Protein AF-A0A2N2N4Q3-F1 (afdb_monomer_lite)

Radius of gyration: 30.81 Å; chains: 1; bounding box: 92×50×110 Å

Foldseek 3Di:
DDDDDDDDDDDDDDDDDDDDDDDDDDDDPPPPPPVPPPPPVPPALLQPPPDDDPLQQLQQPQDPDLCLLQDQDQDQQLLLVCQVLVLFQQVVDVVRQADPVSGGDPSSSVRCRVLLSCQLSLLSVLLNVLCVVQVQRSSLLSLQLCVQPSNQQAADPVAFGASNGAGLLLLLLLVQQFVPLVVVQPDPVCVPCQSVDSVSSVVSRVLRRQQDSPDSSSGPSVCSNVNSNSVSSSLSSLLSLLQVLLCVLQVDGVVFAEHSSQSSLLSQLCSQLNSVQSNQLSNVLCVVVVGHDYNVSSLVPRDDDSSVVSNVRSCSSSPNPDPPPPDD

pLDDT: mean 89.05, std 19.57, range [33.03, 98.88]

Sequence (328 aa):
MKRVQRSSFIFIGVFIASVLLILAVGSSPLFNSKTAVVNAESISSCLNRINIPDTEMHWIYVPEKASELHTEENYFFLAGKLITEKIVDASTCPSDGLALNGYANACGMAVAKETVIYLQNALDEAILSAWKNTGVPPVLLKQMIRTESQFWPSTYQETHYGYGHITNIGMRNALEWNSRLAAEVCPATLGTYCASSVTEANKILDTLVITCPDCQYGVAVDQINRVVDIQSEVVLGYCYQTAQLIFNATGWKSGNVVDYPTIWKLTLLNYNAGPTCVFNAVRDAFAATLGPIKWSDIAYVVGGDQCLRGLTYANQITHKYFDFPPTN

Structure (mmCIF, N/CA/C/O backbone):
data_AF-A0A2N2N4Q3-F1
#
_entry.id   AF-A0A2N2N4Q3-F1
#
loop_
_atom_site.group_PDB
_atom_site.id
_atom_site.type_symbol
_atom_site.label_atom_id
_atom_site.label_alt_id
_atom_site.label_comp_id
_atom_site.label_asym_id
_atom_site.label_entity_id
_atom_site.label_seq_id
_atom_site.pdbx_PDB_ins_code
_atom_site.Cartn_x
_atom_site.Cartn_y
_atom_site.Cartn_z
_atom_site.occupancy
_atom_site.B_iso_or_equiv
_atom_site.auth_seq_id
_atom_site.auth_comp_id
_atom_site.auth_asym_id
_atom_site.auth_atom_id
_atom_site.pdbx_PDB_model_num
ATOM 1 N N . MET A 1 1 ? 71.615 23.188 -48.230 1.00 35.25 1 MET A N 1
ATOM 2 C CA . MET A 1 1 ? 71.392 24.051 -49.414 1.00 35.25 1 MET A CA 1
ATOM 3 C C . MET A 1 1 ? 71.710 23.264 -50.683 1.00 35.25 1 MET A C 1
ATOM 5 O O . MET A 1 1 ? 72.808 22.745 -50.758 1.00 35.25 1 MET A O 1
ATOM 9 N N . LYS A 1 2 ? 70.744 23.219 -51.622 1.00 35.06 2 LYS A N 1
ATOM 10 C CA . LYS A 1 2 ? 70.813 22.892 -53.075 1.00 35.06 2 LYS A CA 1
ATOM 11 C C . LYS A 1 2 ? 71.447 21.535 -53.472 1.00 35.06 2 LYS A C 1
ATOM 13 O O . LYS A 1 2 ? 72.647 21.368 -53.366 1.00 35.06 2 LYS A O 1
ATOM 18 N N . ARG A 1 3 ? 70.671 20.491 -53.812 1.00 39.03 3 ARG A N 1
ATOM 19 C CA . ARG A 1 3 ? 69.824 20.229 -55.014 1.00 39.03 3 ARG A CA 1
ATOM 20 C C . ARG A 1 3 ? 70.654 19.886 -56.261 1.00 39.03 3 ARG A C 1
ATOM 22 O O . ARG A 1 3 ? 71.145 20.809 -56.891 1.00 39.03 3 ARG A O 1
ATOM 29 N N . VAL A 1 4 ? 70.656 18.612 -56.673 1.00 38.69 4 VAL A N 1
ATOM 30 C CA . VAL A 1 4 ? 70.669 18.183 -58.087 1.00 38.69 4 VAL A CA 1
ATOM 31 C C . VAL A 1 4 ? 69.866 16.882 -58.219 1.00 38.69 4 VAL A C 1
ATOM 33 O O . VAL A 1 4 ? 69.972 15.977 -57.401 1.00 38.69 4 VAL A O 1
ATOM 36 N N . GLN A 1 5 ? 69.037 16.858 -59.256 1.00 44.78 5 GLN A N 1
ATOM 37 C CA . GLN A 1 5 ? 68.082 15.845 -59.691 1.00 44.78 5 GLN A CA 1
ATOM 38 C C . GLN A 1 5 ? 68.542 15.318 -61.058 1.00 44.78 5 GLN A C 1
ATOM 40 O O . GLN A 1 5 ? 69.023 16.124 -61.855 1.00 44.78 5 GLN A O 1
ATOM 45 N N . ARG A 1 6 ? 68.342 14.022 -61.342 1.00 40.59 6 ARG A N 1
ATOM 46 C CA . ARG A 1 6 ? 68.048 13.412 -62.667 1.00 40.59 6 ARG A CA 1
ATOM 47 C C . ARG A 1 6 ? 67.991 11.888 -62.509 1.00 40.59 6 ARG A C 1
ATOM 49 O O . ARG A 1 6 ? 68.818 11.325 -61.803 1.00 40.59 6 ARG A O 1
ATOM 56 N N . SER A 1 7 ? 66.939 11.228 -62.989 1.00 36.31 7 SER A N 1
ATOM 57 C CA . SER A 1 7 ? 66.860 10.468 -64.263 1.00 36.31 7 SER A CA 1
ATOM 58 C C . SER A 1 7 ? 65.533 9.672 -64.200 1.00 36.31 7 SER A C 1
ATOM 60 O O . SER A 1 7 ? 65.087 9.411 -63.089 1.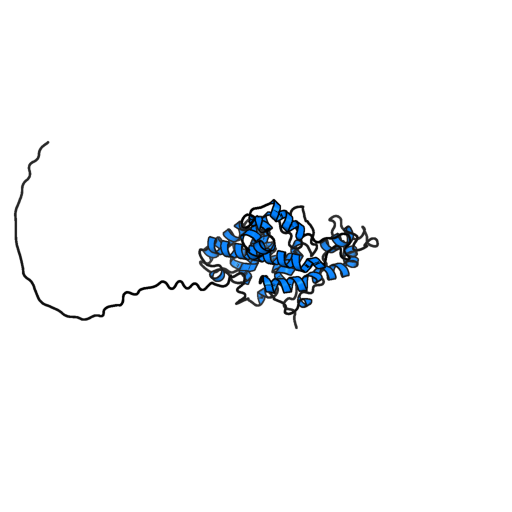00 36.31 7 SER A O 1
ATOM 62 N N . SER A 1 8 ? 64.827 9.177 -65.218 1.00 36.66 8 SER A N 1
ATOM 63 C CA . SER A 1 8 ? 64.798 9.249 -66.685 1.00 36.66 8 SER A CA 1
ATOM 64 C C . SER A 1 8 ? 63.559 8.426 -67.134 1.00 36.66 8 SER A C 1
ATOM 66 O O . SER A 1 8 ? 63.235 7.462 -66.454 1.00 36.66 8 SER A O 1
ATOM 68 N N . PHE A 1 9 ? 62.890 8.839 -68.227 1.00 36.66 9 PHE A N 1
ATOM 69 C CA . PHE A 1 9 ? 62.364 8.060 -69.386 1.00 36.66 9 PHE A CA 1
ATOM 70 C C . PHE A 1 9 ? 61.773 6.623 -69.215 1.00 36.66 9 PHE A C 1
ATOM 72 O O . PHE A 1 9 ? 62.346 5.827 -68.494 1.00 36.66 9 PHE A O 1
ATOM 79 N N . ILE A 1 10 ? 60.787 6.087 -69.967 1.00 39.78 10 ILE A N 1
ATOM 80 C CA . ILE A 1 10 ? 59.729 6.519 -70.918 1.00 39.78 10 ILE A CA 1
ATOM 81 C C . ILE A 1 10 ? 59.029 5.222 -71.467 1.00 39.78 10 ILE A C 1
ATOM 83 O O . ILE A 1 10 ? 59.733 4.239 -71.673 1.00 39.78 10 ILE A O 1
ATOM 87 N N . PHE A 1 11 ? 57.711 5.273 -71.776 1.00 36.69 11 PHE A N 1
ATOM 88 C CA . PHE A 1 11 ? 56.876 4.414 -72.687 1.00 36.69 11 PHE A CA 1
ATOM 89 C C . PHE A 1 11 ? 56.683 2.895 -72.355 1.00 36.69 11 PHE A C 1
ATOM 91 O O . PHE A 1 11 ? 57.494 2.326 -71.648 1.00 36.69 11 PHE A O 1
ATOM 98 N N . ILE A 1 12 ? 55.647 2.117 -72.746 1.00 34.47 12 ILE A N 1
ATOM 99 C CA . ILE A 1 12 ? 54.757 1.951 -73.934 1.00 34.47 12 ILE A CA 1
ATOM 100 C C . ILE A 1 12 ? 53.448 1.250 -73.430 1.00 34.47 12 ILE A C 1
ATOM 102 O O . ILE A 1 12 ? 53.544 0.384 -72.571 1.00 34.47 12 ILE A O 1
ATOM 106 N N . GLY A 1 13 ? 52.216 1.583 -73.851 1.00 33.03 13 GLY A N 1
ATOM 107 C CA . GLY A 1 13 ? 51.525 0.867 -74.942 1.00 33.03 13 GLY A CA 1
ATOM 108 C C . GLY A 1 13 ? 49.999 0.734 -74.752 1.00 33.03 13 GLY A C 1
ATOM 109 O O . GLY A 1 13 ? 49.519 0.494 -73.651 1.00 33.03 13 GLY A O 1
ATOM 110 N N . VAL A 1 14 ? 49.264 0.905 -75.852 1.00 41.25 14 VAL A N 1
ATOM 111 C CA . VAL A 1 14 ? 47.796 0.913 -76.043 1.00 41.25 14 VAL A CA 1
ATOM 112 C C . VAL A 1 14 ? 47.288 -0.489 -76.414 1.00 41.25 14 VAL A C 1
ATOM 114 O O . VAL A 1 14 ? 47.996 -1.139 -77.169 1.00 41.25 14 VAL A O 1
ATOM 117 N N . PHE A 1 15 ? 46.064 -0.910 -76.033 1.00 35.81 15 PHE A N 1
ATOM 118 C CA . PHE A 1 15 ? 45.239 -1.831 -76.855 1.00 35.81 15 PHE A CA 1
ATOM 119 C C . PHE A 1 15 ? 43.722 -1.808 -76.518 1.00 35.81 15 PHE A C 1
ATOM 121 O O . PHE A 1 15 ? 43.292 -2.200 -75.442 1.00 35.81 15 PHE A O 1
ATOM 128 N N . ILE A 1 16 ? 42.969 -1.245 -77.471 1.00 38.12 16 ILE A N 1
ATOM 129 C CA . ILE A 1 16 ? 41.690 -1.602 -78.137 1.00 38.12 16 ILE A CA 1
ATOM 130 C C . ILE A 1 16 ? 40.647 -2.531 -77.458 1.00 38.12 16 ILE A C 1
ATOM 132 O O . ILE A 1 16 ? 40.945 -3.530 -76.817 1.00 38.12 16 ILE A O 1
ATOM 136 N N . ALA A 1 17 ? 39.388 -2.163 -77.727 1.00 35.75 17 ALA A N 1
ATOM 137 C CA . ALA A 1 17 ? 38.090 -2.623 -77.243 1.00 35.75 17 ALA A CA 1
ATOM 138 C C . ALA A 1 17 ? 37.537 -3.983 -77.750 1.00 35.75 17 ALA A C 1
ATOM 140 O O . ALA A 1 17 ? 37.921 -4.478 -78.808 1.00 35.75 17 ALA A O 1
ATOM 141 N N . SER A 1 18 ? 36.478 -4.410 -77.033 1.00 37.69 18 SER A N 1
ATOM 142 C CA . SER A 1 18 ? 35.268 -5.153 -77.467 1.00 37.69 18 SER A CA 1
ATOM 143 C C . SER A 1 18 ? 35.271 -6.688 -77.392 1.00 37.69 18 SER A C 1
ATOM 145 O O . SER A 1 18 ? 35.995 -7.319 -78.144 1.00 37.69 18 SER A O 1
ATOM 147 N N . VAL A 1 19 ? 34.358 -7.272 -76.591 1.00 38.34 19 VAL A N 1
ATOM 148 C CA . VAL A 1 19 ? 33.308 -8.251 -76.995 1.00 38.34 19 VAL A CA 1
ATOM 149 C C . VAL A 1 19 ? 32.329 -8.479 -75.821 1.00 38.34 19 VAL A C 1
ATOM 151 O O . VAL A 1 19 ? 32.733 -8.618 -74.670 1.00 38.34 19 VAL A O 1
ATOM 154 N N . LEU A 1 20 ? 31.031 -8.483 -76.147 1.00 35.06 20 LEU A N 1
ATOM 155 C CA . LEU A 1 20 ? 29.872 -8.723 -75.281 1.00 35.06 20 LEU A CA 1
ATOM 156 C C . LEU A 1 20 ? 29.860 -10.116 -74.624 1.00 35.06 20 LEU A C 1
ATOM 158 O O . LEU A 1 20 ? 30.051 -11.118 -75.308 1.00 35.06 20 LEU A O 1
ATOM 162 N N . LEU A 1 21 ? 29.424 -10.179 -73.360 1.00 36.91 21 LEU A N 1
ATOM 163 C CA . LEU A 1 21 ? 28.739 -11.351 -72.809 1.00 36.91 21 LEU A CA 1
ATOM 164 C C . LEU A 1 21 ? 27.474 -10.906 -72.060 1.00 36.91 21 LEU A C 1
ATOM 166 O O . LEU A 1 21 ? 27.539 -10.172 -71.076 1.00 36.91 21 LEU A O 1
ATOM 170 N N . ILE A 1 22 ? 26.322 -11.346 -72.561 1.00 40.34 22 ILE A N 1
ATOM 171 C CA . ILE A 1 22 ? 25.013 -11.219 -71.920 1.00 40.34 22 ILE A CA 1
ATOM 172 C C . ILE A 1 22 ? 24.875 -12.389 -70.945 1.00 40.34 22 ILE A C 1
ATOM 174 O O . ILE A 1 22 ? 24.843 -13.539 -71.375 1.00 40.34 22 ILE A O 1
ATOM 178 N N . LEU A 1 23 ? 24.737 -12.098 -69.652 1.00 36.78 23 LEU A N 1
ATOM 179 C CA . LEU A 1 23 ? 24.124 -13.009 -68.688 1.00 36.78 23 LEU A CA 1
ATOM 180 C C . LEU A 1 23 ? 23.111 -12.218 -67.864 1.00 36.78 23 LEU A C 1
ATOM 182 O O . LEU A 1 23 ? 23.450 -11.292 -67.131 1.00 36.78 23 LEU A O 1
ATOM 186 N N . ALA A 1 24 ? 21.847 -12.575 -68.054 1.00 42.53 24 ALA A N 1
ATOM 187 C CA . ALA A 1 24 ? 20.717 -12.073 -67.301 1.00 42.53 24 ALA A CA 1
ATOM 188 C C . ALA A 1 24 ? 20.785 -12.575 -65.855 1.00 42.53 24 ALA A C 1
ATOM 190 O O . ALA A 1 24 ? 20.813 -13.783 -65.634 1.00 42.53 24 ALA A O 1
ATOM 191 N N . VAL A 1 25 ? 20.732 -11.666 -64.880 1.00 39.94 25 VAL A N 1
ATOM 192 C CA . VAL A 1 25 ? 20.245 -11.970 -63.528 1.00 39.94 25 VAL 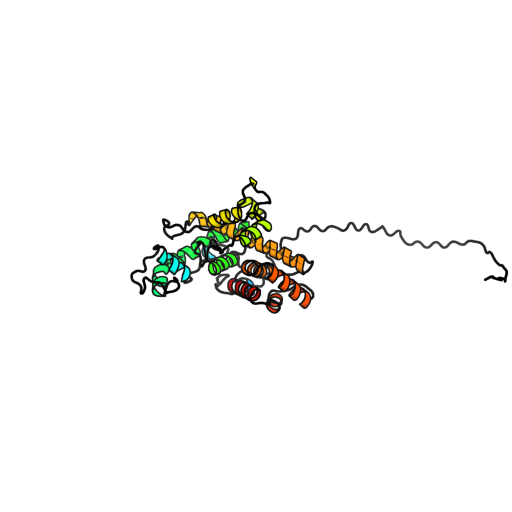A CA 1
ATOM 193 C C . VAL A 1 25 ? 19.426 -10.775 -63.050 1.00 39.94 25 VAL A C 1
ATOM 195 O O . VAL A 1 25 ? 19.794 -9.624 -63.272 1.00 39.94 25 VAL A O 1
ATOM 198 N N . GLY A 1 26 ? 18.263 -11.093 -62.490 1.00 37.31 26 GLY A N 1
ATOM 199 C CA . GLY A 1 26 ? 17.134 -10.207 -62.265 1.00 37.31 26 GLY A CA 1
ATOM 200 C C . GLY A 1 26 ? 17.441 -8.909 -61.528 1.00 37.31 26 GLY A C 1
ATOM 201 O O . GLY A 1 26 ? 18.246 -8.840 -60.604 1.00 37.31 26 GLY A O 1
ATOM 202 N N . SER A 1 27 ? 16.687 -7.891 -61.921 1.00 38.47 27 SER A N 1
ATOM 203 C CA . SER A 1 27 ? 16.375 -6.723 -61.115 1.00 38.47 27 SER A CA 1
ATOM 204 C C . SER A 1 27 ? 15.811 -7.163 -59.762 1.00 38.47 27 SER A C 1
ATOM 206 O O . SER A 1 27 ? 14.624 -7.478 -59.650 1.00 38.47 27 SER A O 1
ATOM 208 N N . SER A 1 28 ? 16.651 -7.193 -58.732 1.00 41.44 28 SER A N 1
ATOM 209 C CA . SER A 1 28 ? 16.175 -7.228 -57.354 1.00 41.44 28 SER A CA 1
ATOM 210 C C . SER A 1 28 ? 15.378 -5.945 -57.114 1.00 41.44 28 SER A C 1
ATOM 212 O O . SER A 1 28 ? 15.922 -4.857 -57.333 1.00 41.44 28 SER A O 1
ATOM 214 N N . PRO A 1 29 ? 14.107 -6.013 -56.684 1.00 40.75 29 PRO A N 1
ATOM 215 C CA . PRO A 1 29 ? 13.446 -4.818 -56.205 1.00 40.75 29 PRO A CA 1
ATOM 216 C C . PRO A 1 29 ? 14.255 -4.320 -55.008 1.00 40.75 29 PRO A C 1
ATOM 218 O O . PRO A 1 29 ? 14.634 -5.100 -54.132 1.00 40.75 29 PRO A O 1
ATOM 221 N N . LEU A 1 30 ? 14.543 -3.019 -54.993 1.00 34.03 30 LEU A N 1
ATOM 222 C CA . LEU A 1 30 ? 14.930 -2.314 -53.780 1.00 34.03 30 LEU A CA 1
ATOM 223 C C . LEU A 1 30 ? 13.926 -2.731 -52.705 1.00 34.03 30 LEU A C 1
ATOM 225 O O . LEU A 1 30 ? 12.750 -2.372 -52.787 1.00 34.03 30 LEU A O 1
ATOM 229 N N . PHE A 1 31 ? 14.377 -3.535 -51.740 1.00 34.59 31 PHE A N 1
ATOM 230 C CA . PHE A 1 31 ? 13.631 -3.789 -50.522 1.00 34.59 31 PHE A CA 1
ATOM 231 C C . PHE A 1 31 ? 13.503 -2.443 -49.827 1.00 34.59 31 PHE A C 1
ATOM 233 O O . PHE A 1 31 ? 14.362 -2.010 -49.062 1.00 34.59 31 PHE A O 1
ATOM 240 N N . ASN A 1 32 ? 12.415 -1.756 -50.147 1.00 41.38 32 ASN A N 1
ATOM 241 C CA . ASN A 1 32 ? 11.870 -0.696 -49.343 1.00 41.38 32 ASN A CA 1
ATOM 242 C C . ASN A 1 32 ? 11.368 -1.384 -48.073 1.00 41.38 32 ASN A C 1
ATOM 244 O O . ASN A 1 32 ? 10.177 -1.657 -47.929 1.00 41.38 32 ASN A O 1
ATOM 248 N N . SER A 1 33 ? 12.295 -1.728 -47.175 1.00 41.12 33 SER A N 1
ATOM 249 C CA . SER A 1 33 ? 11.968 -1.924 -45.773 1.00 41.12 33 SER A CA 1
ATOM 250 C C . SER A 1 33 ? 11.504 -0.565 -45.278 1.00 41.12 33 SER A C 1
ATOM 252 O O . SER A 1 33 ? 12.238 0.177 -44.634 1.00 41.12 33 SER A O 1
ATOM 254 N N . LYS A 1 34 ? 10.238 -0.247 -45.571 1.00 38.12 34 LYS A N 1
ATOM 255 C CA . LYS A 1 34 ? 9.410 0.393 -44.570 1.00 38.12 34 LYS A CA 1
ATOM 256 C C . LYS A 1 34 ? 9.593 -0.500 -43.359 1.00 38.12 34 LYS A C 1
ATOM 258 O O . LYS A 1 34 ? 9.070 -1.611 -43.330 1.00 38.12 34 LYS A O 1
ATOM 263 N N . THR A 1 35 ? 10.429 -0.061 -42.426 1.00 37.03 35 THR A N 1
ATOM 264 C CA . THR A 1 35 ? 10.335 -0.496 -41.048 1.00 37.03 35 THR A CA 1
ATOM 265 C C . THR A 1 35 ? 8.857 -0.396 -40.735 1.00 37.03 35 THR A C 1
ATOM 267 O O . THR A 1 35 ? 8.295 0.696 -40.646 1.00 37.03 35 THR A O 1
ATOM 270 N N . ALA A 1 36 ? 8.187 -1.546 -40.713 1.00 38.53 36 ALA A N 1
ATOM 271 C CA . ALA A 1 36 ? 6.897 -1.628 -40.091 1.00 38.53 36 ALA A CA 1
ATOM 272 C C . ALA A 1 36 ? 7.200 -1.201 -38.663 1.00 38.53 36 ALA A C 1
ATOM 274 O O . ALA A 1 36 ? 7.818 -1.941 -37.898 1.00 38.53 36 ALA A O 1
ATOM 275 N N . VAL A 1 37 ? 6.866 0.045 -38.339 1.00 41.97 37 VAL A N 1
ATOM 276 C CA . VAL A 1 37 ? 6.642 0.427 -36.962 1.00 41.97 37 VAL A CA 1
ATOM 277 C C . VAL A 1 37 ? 5.471 -0.456 -36.575 1.00 41.97 37 VAL A C 1
ATOM 279 O O . VAL A 1 37 ? 4.314 -0.125 -36.823 1.00 41.97 37 VAL A O 1
ATOM 282 N N . VAL A 1 38 ? 5.781 -1.653 -36.080 1.00 37.97 38 VAL A N 1
ATOM 283 C CA . VAL A 1 38 ? 4.823 -2.473 -35.365 1.00 37.97 38 VAL A CA 1
ATOM 284 C C . VAL A 1 38 ? 4.613 -1.709 -34.072 1.00 37.97 38 VAL A C 1
ATOM 286 O O . VAL A 1 38 ? 5.213 -1.985 -33.038 1.00 37.97 38 VAL A O 1
ATOM 289 N N . ASN A 1 39 ? 3.775 -0.681 -34.168 1.00 46.44 39 ASN A N 1
ATOM 290 C CA . ASN A 1 39 ? 3.100 -0.062 -33.051 1.00 46.44 39 ASN A CA 1
ATOM 291 C C . ASN A 1 39 ? 2.034 -1.070 -32.600 1.00 46.44 39 ASN A C 1
ATOM 293 O O . ASN A 1 39 ? 0.837 -0.820 -32.657 1.00 46.44 39 ASN A O 1
ATOM 297 N N . ALA A 1 40 ? 2.473 -2.271 -32.214 1.00 45.97 40 ALA A N 1
ATOM 298 C CA . ALA A 1 40 ? 1.720 -3.019 -31.240 1.00 45.97 40 ALA A CA 1
ATOM 299 C C . ALA A 1 40 ? 1.893 -2.186 -29.977 1.00 45.97 40 ALA A C 1
ATOM 301 O O . ALA A 1 40 ? 2.961 -2.187 -29.355 1.00 45.97 40 ALA A O 1
ATOM 302 N N . GLU A 1 41 ? 0.885 -1.370 -29.694 1.00 46.06 41 GLU A N 1
ATOM 303 C CA . GLU A 1 41 ? 0.684 -0.777 -28.388 1.00 46.06 41 GLU A CA 1
ATOM 304 C C . GLU A 1 41 ? 0.629 -1.961 -27.419 1.00 46.06 41 GLU A C 1
ATOM 306 O O . GLU A 1 41 ? -0.371 -2.659 -27.278 1.00 46.06 41 GLU A O 1
ATOM 311 N N . SER A 1 42 ? 1.802 -2.335 -26.910 1.00 67.06 42 SER A N 1
ATOM 312 C CA . SER A 1 42 ? 1.959 -3.475 -26.029 1.00 67.06 42 SER A CA 1
ATOM 313 C C . SER A 1 42 ? 1.210 -3.100 -24.767 1.00 67.06 42 SER A C 1
ATOM 315 O O . SER A 1 42 ? 1.637 -2.155 -24.099 1.00 67.06 42 SER A O 1
ATOM 317 N N . ILE A 1 43 ? 0.109 -3.803 -24.484 1.00 82.38 43 ILE A N 1
ATOM 318 C CA . ILE A 1 43 ? -0.636 -3.695 -23.227 1.00 82.38 43 ILE A CA 1
ATOM 319 C C . ILE A 1 43 ? 0.390 -3.572 -22.100 1.00 82.38 43 ILE A C 1
ATOM 321 O O . ILE A 1 43 ? 1.335 -4.366 -22.042 1.00 82.38 43 ILE A O 1
ATOM 325 N N . SER A 1 44 ? 0.242 -2.543 -21.260 1.00 89.88 44 SER A N 1
ATOM 326 C CA . SER A 1 44 ? 1.154 -2.329 -20.137 1.00 89.88 44 SER A CA 1
ATOM 327 C C . SER A 1 44 ? 1.301 -3.631 -19.355 1.00 89.88 44 SER A C 1
ATOM 329 O O . SER A 1 44 ? 0.309 -4.298 -19.070 1.00 89.88 44 SER A O 1
ATOM 331 N N . SER A 1 45 ? 2.523 -3.999 -18.984 1.00 93.62 45 SER A N 1
ATOM 332 C CA . SER A 1 45 ? 2.780 -5.185 -18.156 1.00 93.62 45 SER A CA 1
ATOM 333 C C . SER A 1 45 ? 2.050 -5.129 -16.811 1.00 93.62 45 SER A C 1
ATOM 335 O O . SER A 1 45 ? 1.728 -6.177 -16.269 1.00 93.62 45 SER A O 1
ATOM 337 N N . CYS A 1 46 ? 1.689 -3.933 -16.333 1.00 96.38 46 CYS A N 1
ATOM 338 C CA . CYS A 1 46 ? 0.815 -3.727 -15.174 1.00 96.38 46 CYS A CA 1
ATOM 339 C C . CYS A 1 46 ? -0.612 -4.257 -15.369 1.00 96.38 46 CYS A C 1
ATOM 341 O O . CYS A 1 46 ? -1.277 -4.607 -14.401 1.00 96.38 46 CYS A O 1
ATOM 343 N N . LEU A 1 47 ? -1.084 -4.320 -16.616 1.00 95.38 47 LEU A N 1
ATOM 344 C CA . LEU A 1 47 ? -2.441 -4.733 -16.991 1.00 95.38 47 LEU A CA 1
ATOM 345 C C . LEU A 1 47 ? -2.458 -6.059 -17.770 1.00 95.38 47 LEU A C 1
ATOM 347 O O . LEU A 1 47 ? -3.513 -6.657 -17.966 1.00 95.38 47 LEU A O 1
ATOM 351 N N . ASN A 1 48 ? -1.295 -6.542 -18.213 1.00 94.06 48 ASN A N 1
ATOM 352 C CA . ASN A 1 48 ? -1.168 -7.758 -19.009 1.00 94.06 48 ASN A CA 1
ATOM 353 C C . ASN A 1 48 ? -1.181 -9.021 -18.128 1.00 94.06 48 ASN A C 1
ATOM 355 O O . ASN A 1 48 ? -0.155 -9.670 -17.921 1.00 94.06 48 ASN A O 1
ATOM 359 N N . ARG A 1 49 ? -2.359 -9.357 -17.591 1.00 93.94 49 ARG A N 1
ATOM 360 C CA . ARG A 1 49 ? -2.582 -10.488 -16.677 1.00 93.94 49 ARG A CA 1
ATOM 361 C C . ARG A 1 49 ? -2.611 -11.838 -17.412 1.00 93.94 49 ARG A C 1
ATOM 363 O O . ARG A 1 49 ? -3.671 -12.442 -17.571 1.00 93.94 49 ARG A O 1
ATOM 370 N N . ILE A 1 50 ? -1.450 -12.323 -17.849 1.00 92.56 50 ILE A N 1
ATOM 371 C CA . ILE A 1 50 ? -1.293 -13.602 -18.568 1.00 92.56 50 ILE A CA 1
ATOM 372 C C . ILE A 1 50 ? -0.184 -14.467 -17.956 1.00 92.56 50 ILE A C 1
ATOM 374 O O . ILE A 1 50 ? 0.710 -13.948 -17.293 1.00 92.56 50 ILE A O 1
ATOM 378 N N . ASN A 1 51 ? -0.222 -15.779 -18.220 1.00 90.81 51 ASN A N 1
ATOM 379 C CA . ASN A 1 51 ? 0.831 -16.741 -17.852 1.00 90.81 51 ASN A CA 1
ATOM 380 C C . ASN A 1 51 ? 1.230 -16.709 -16.362 1.00 90.81 51 ASN A C 1
ATOM 382 O O . ASN A 1 51 ? 2.411 -16.782 -16.030 1.00 90.81 51 ASN A O 1
ATOM 386 N N . ILE A 1 52 ? 0.251 -16.576 -15.464 1.00 95.06 52 ILE A N 1
ATOM 387 C CA . ILE A 1 52 ? 0.485 -16.543 -14.015 1.00 95.06 52 ILE A CA 1
ATOM 388 C C . ILE A 1 52 ? 0.679 -17.977 -13.504 1.00 95.06 52 ILE A C 1
ATOM 390 O O . ILE A 1 52 ? -0.214 -18.796 -13.717 1.00 95.06 52 ILE A O 1
ATOM 394 N N . PRO A 1 53 ? 1.793 -18.292 -12.818 1.00 93.88 53 PRO A N 1
ATOM 395 C CA . PRO A 1 53 ? 1.965 -19.584 -12.162 1.00 93.88 53 PRO A CA 1
ATOM 396 C C . PRO A 1 53 ? 0.936 -19.793 -11.045 1.00 93.88 53 PRO A C 1
ATOM 398 O O . PRO A 1 53 ? 0.688 -18.879 -10.258 1.00 93.88 53 PRO A O 1
ATOM 401 N N . ASP A 1 54 ? 0.417 -21.015 -10.898 1.00 92.31 54 ASP A N 1
ATOM 402 C CA . ASP A 1 54 ? -0.542 -21.362 -9.834 1.00 92.31 54 ASP A CA 1
ATOM 403 C C . ASP A 1 54 ? -0.014 -21.022 -8.431 1.00 92.31 54 ASP A C 1
ATOM 405 O O . ASP A 1 54 ? -0.767 -20.603 -7.554 1.00 92.31 54 ASP A O 1
ATOM 409 N N . THR A 1 55 ? 1.304 -21.116 -8.233 1.00 92.81 55 THR A N 1
ATOM 410 C CA . THR A 1 55 ? 1.988 -20.768 -6.979 1.00 92.81 55 THR A CA 1
ATOM 411 C C . THR A 1 55 ? 1.932 -19.284 -6.619 1.00 92.81 55 THR A C 1
ATOM 413 O O . THR A 1 55 ? 2.358 -18.928 -5.529 1.00 92.81 55 THR A O 1
ATOM 416 N N . GLU A 1 56 ? 1.482 -18.409 -7.520 1.00 95.50 56 GLU A N 1
ATOM 417 C CA . GLU A 1 56 ? 1.328 -16.967 -7.280 1.00 95.50 56 GLU A CA 1
ATOM 418 C C . GLU A 1 56 ? -0.148 -16.571 -7.096 1.00 95.50 56 GLU A C 1
ATOM 420 O O . GLU A 1 56 ? -0.454 -15.436 -6.726 1.00 95.50 56 GLU A O 1
ATOM 425 N N . MET A 1 57 ? -1.088 -17.496 -7.327 1.00 93.81 57 MET A N 1
ATOM 426 C CA . MET A 1 57 ? -2.519 -17.189 -7.304 1.00 93.81 57 MET A CA 1
ATOM 427 C C . MET A 1 57 ? -3.012 -16.749 -5.923 1.00 93.81 57 MET A C 1
ATOM 429 O O . MET A 1 57 ? -3.933 -15.947 -5.851 1.00 93.81 57 MET A O 1
ATOM 433 N N . HIS A 1 58 ? -2.369 -17.147 -4.825 1.00 93.38 58 HIS A N 1
ATOM 434 C CA . HIS A 1 58 ? -2.825 -16.818 -3.467 1.00 93.38 58 HIS A CA 1
ATOM 435 C C . HIS A 1 58 ? -2.767 -15.341 -3.072 1.00 93.38 58 HIS A C 1
ATOM 437 O O . HIS A 1 58 ? -3.308 -14.964 -2.036 1.00 93.38 58 HIS A O 1
ATOM 443 N N . TRP A 1 59 ? -2.119 -14.489 -3.861 1.00 95.94 59 TRP A N 1
ATOM 444 C CA . TRP A 1 59 ? -2.092 -13.043 -3.616 1.00 95.94 59 TRP A CA 1
ATOM 445 C C . TRP A 1 59 ? -2.505 -12.212 -4.833 1.00 95.94 59 TRP A C 1
ATOM 447 O O . TRP A 1 59 ? -2.811 -11.031 -4.693 1.00 95.94 59 TRP A O 1
ATOM 457 N N . ILE A 1 60 ? -2.535 -12.819 -6.022 1.00 95.62 60 ILE A N 1
ATOM 458 C CA . ILE A 1 60 ? -2.886 -12.158 -7.286 1.00 95.62 60 ILE A CA 1
ATOM 459 C C . ILE A 1 60 ? -4.233 -12.632 -7.860 1.00 95.62 60 ILE A C 1
ATOM 461 O O . ILE A 1 60 ? -4.623 -12.284 -8.984 1.00 95.62 60 ILE A O 1
ATOM 465 N N . TYR A 1 61 ? -4.941 -13.461 -7.091 1.00 95.06 61 TYR A N 1
ATOM 466 C CA . TYR A 1 61 ? -6.298 -13.890 -7.383 1.00 95.06 61 TYR A CA 1
ATOM 467 C C . TYR A 1 61 ? -7.237 -12.687 -7.514 1.00 95.06 61 TYR A C 1
ATOM 469 O O . TYR A 1 61 ? -7.118 -11.682 -6.807 1.00 95.06 61 TYR A O 1
ATOM 477 N N . VAL A 1 62 ? -8.163 -12.811 -8.460 1.00 96.06 62 VAL A N 1
ATOM 478 C CA . VAL A 1 62 ? -9.239 -11.856 -8.702 1.00 96.06 62 VAL A CA 1
ATOM 479 C C . VAL A 1 62 ? -10.532 -12.595 -8.368 1.00 96.06 62 VAL A C 1
ATOM 481 O O . VAL A 1 62 ? -10.913 -13.480 -9.135 1.00 96.06 62 VAL A O 1
ATOM 484 N N . PRO A 1 63 ? -11.160 -12.279 -7.229 1.00 94.81 63 PRO A N 1
ATOM 485 C CA . PRO A 1 63 ? -12.408 -12.904 -6.818 1.00 94.81 63 PRO A CA 1
ATOM 486 C C . PRO A 1 63 ? -13.559 -12.614 -7.776 1.00 94.81 63 PRO A C 1
ATOM 488 O O . PRO A 1 63 ? -13.605 -11.548 -8.396 1.00 94.81 63 PRO A O 1
ATOM 491 N N . GLU A 1 64 ? -14.518 -13.535 -7.860 1.00 94.25 64 GLU A N 1
ATOM 492 C CA . GLU A 1 64 ? -15.752 -13.299 -8.620 1.00 94.25 64 GLU A CA 1
ATOM 493 C C . GLU A 1 64 ? -16.725 -12.410 -7.837 1.00 94.25 64 GLU A C 1
ATOM 495 O O . GLU A 1 64 ? -17.484 -11.631 -8.423 1.00 94.25 64 GLU A O 1
ATOM 500 N N . LYS A 1 65 ? -16.692 -12.509 -6.503 1.00 95.44 65 LYS A N 1
ATOM 501 C CA . LYS A 1 65 ? -17.554 -11.765 -5.579 1.00 95.44 65 LYS A CA 1
ATOM 502 C C . LYS A 1 65 ? -16.742 -11.133 -4.460 1.00 95.44 65 LYS A C 1
ATOM 504 O O . LYS A 1 65 ? -15.776 -11.713 -3.982 1.00 95.44 65 LYS A O 1
ATOM 509 N N . ALA A 1 66 ? -17.192 -9.978 -3.973 1.00 96.31 66 ALA A N 1
ATOM 510 C CA . ALA A 1 66 ? -16.533 -9.280 -2.872 1.00 96.31 66 ALA A CA 1
ATOM 511 C C . ALA A 1 66 ? -16.456 -10.139 -1.599 1.00 96.31 66 ALA A C 1
ATOM 513 O O . ALA A 1 66 ? -15.432 -10.147 -0.931 1.00 96.31 66 ALA A O 1
ATOM 514 N N . SER A 1 67 ? -17.487 -10.943 -1.315 1.00 94.88 67 SER A N 1
ATOM 515 C CA . SER A 1 67 ? -17.529 -11.843 -0.151 1.00 94.88 67 SER A CA 1
ATOM 516 C C . SER A 1 67 ? -16.403 -12.878 -0.113 1.00 94.88 67 SER A C 1
ATOM 518 O O . SER A 1 67 ? -16.100 -13.407 0.948 1.00 94.88 67 SER A O 1
ATOM 520 N N . GLU A 1 68 ? -15.793 -13.197 -1.255 1.00 94.81 68 GLU A N 1
ATOM 521 C CA . GLU A 1 68 ? -14.637 -14.094 -1.303 1.00 94.81 68 GLU A CA 1
ATOM 522 C C . GLU A 1 68 ? -13.370 -13.429 -0.767 1.00 94.81 68 GLU A C 1
ATOM 524 O O . GLU A 1 68 ? -12.424 -14.144 -0.488 1.00 94.81 68 GLU A O 1
ATOM 529 N N . LEU A 1 69 ? -13.325 -12.102 -0.595 1.00 95.62 69 LEU A N 1
ATOM 530 C CA . LEU A 1 69 ? -12.226 -11.423 0.095 1.00 95.62 69 LEU A CA 1
ATOM 531 C C . LEU A 1 69 ? -12.335 -11.519 1.618 1.00 95.62 69 LEU A C 1
ATOM 533 O O . LEU A 1 69 ? -11.383 -11.109 2.277 1.00 95.62 69 LEU A O 1
ATOM 537 N N . HIS A 1 70 ? -13.442 -12.023 2.177 1.00 95.56 70 HIS A N 1
ATOM 538 C CA . HIS A 1 70 ? -13.728 -11.995 3.615 1.00 95.56 70 HIS A CA 1
ATOM 539 C C . HIS A 1 70 ? -12.621 -12.638 4.461 1.00 95.56 70 HIS A C 1
ATOM 541 O O . HIS A 1 70 ? -12.139 -13.730 4.162 1.00 95.56 70 HIS A O 1
ATOM 547 N N . THR A 1 71 ? -12.241 -11.968 5.548 1.00 95.19 71 THR A N 1
ATOM 548 C CA . THR A 1 71 ? -11.216 -12.416 6.502 1.00 95.19 71 THR A CA 1
ATOM 549 C C . THR A 1 71 ? -11.663 -12.168 7.945 1.00 95.19 71 THR A C 1
ATOM 551 O O . THR A 1 71 ? -12.461 -11.270 8.211 1.00 95.19 71 THR A O 1
ATOM 554 N N . GLU A 1 72 ? -11.146 -12.944 8.902 1.00 96.44 72 GLU A N 1
ATOM 555 C CA . GLU A 1 72 ? -11.503 -12.831 10.332 1.00 96.44 72 GLU A CA 1
ATOM 556 C C . GLU A 1 72 ? -10.276 -12.675 11.235 1.00 96.44 72 GLU A C 1
ATOM 558 O O . GLU A 1 72 ? -10.167 -13.256 12.317 1.00 96.44 72 GLU A O 1
ATOM 563 N N . GLU A 1 73 ? -9.314 -11.887 10.769 1.00 96.50 73 GLU A N 1
ATOM 564 C CA . GLU A 1 73 ? -8.031 -11.726 11.438 1.00 96.50 73 GLU A CA 1
ATOM 565 C C . GLU A 1 73 ? -8.120 -10.848 12.681 1.00 96.50 73 GLU A C 1
ATOM 567 O O . GLU A 1 73 ? -8.865 -9.864 12.737 1.00 96.50 73 GLU A O 1
ATOM 572 N N . ASN A 1 74 ? -7.278 -11.168 13.663 1.00 97.81 74 ASN A N 1
ATOM 573 C CA . ASN A 1 74 ? -7.126 -10.371 14.872 1.00 97.81 74 ASN A CA 1
ATOM 574 C C . ASN A 1 74 ? -6.129 -9.229 14.636 1.00 97.81 74 ASN A C 1
ATOM 576 O O . ASN A 1 74 ? -4.919 -9.385 14.822 1.00 97.81 74 ASN A O 1
ATOM 580 N N . TYR A 1 75 ? -6.642 -8.060 14.263 1.00 98.50 75 TYR A N 1
ATOM 581 C CA . TYR A 1 75 ? -5.846 -6.844 14.104 1.00 98.50 75 TYR A CA 1
ATOM 582 C C . TYR A 1 75 ? -5.748 -6.050 15.405 1.00 98.50 75 TYR A C 1
ATOM 584 O O . TYR A 1 75 ? -6.555 -5.167 15.690 1.00 98.50 75 TYR A O 1
ATOM 592 N N . PHE A 1 76 ? -4.720 -6.348 16.199 1.00 98.50 76 PHE A N 1
ATOM 593 C CA . PHE A 1 76 ? -4.509 -5.723 17.508 1.00 98.50 76 PHE A CA 1
ATOM 594 C C . PHE A 1 76 ? -4.259 -4.210 17.442 1.00 98.50 76 PHE A C 1
ATOM 596 O O . PHE A 1 76 ? -4.593 -3.505 18.396 1.00 98.50 76 PHE A O 1
ATOM 603 N N . PHE A 1 77 ? -3.702 -3.690 16.341 1.00 98.38 77 PHE A N 1
ATOM 604 C CA . PHE A 1 77 ? -3.592 -2.238 16.157 1.00 98.38 77 PHE A CA 1
ATOM 605 C C . PHE A 1 77 ? -4.973 -1.614 15.963 1.00 98.38 77 PHE A C 1
ATOM 607 O O . PHE A 1 77 ? -5.309 -0.661 16.660 1.00 98.38 77 PHE A O 1
ATOM 614 N N . LEU A 1 78 ? -5.786 -2.187 15.068 1.00 98.62 78 LEU A N 1
ATOM 615 C CA . LEU A 1 78 ? -7.146 -1.721 14.804 1.00 98.62 78 LEU A CA 1
ATOM 616 C C . LEU A 1 78 ? -8.008 -1.784 16.066 1.00 98.62 78 LEU A C 1
ATOM 618 O O . LEU A 1 78 ? -8.646 -0.799 16.418 1.00 98.62 78 LEU A O 1
ATOM 622 N N . ALA A 1 79 ? -7.971 -2.903 16.792 1.00 98.75 79 ALA A N 1
ATOM 623 C CA . ALA A 1 79 ? -8.650 -3.031 18.079 1.00 98.75 79 ALA A CA 1
ATOM 624 C C . ALA A 1 79 ? -8.189 -1.959 19.079 1.00 98.75 79 ALA A C 1
ATOM 626 O O . ALA A 1 79 ? -9.017 -1.335 19.736 1.00 98.75 79 ALA A O 1
ATOM 627 N N . GLY A 1 80 ? -6.880 -1.693 19.154 1.00 98.44 80 GLY A N 1
ATOM 628 C CA . GLY A 1 80 ? -6.334 -0.632 20.003 1.00 98.44 80 GLY A CA 1
ATOM 629 C C . GLY A 1 80 ? -6.868 0.753 19.633 1.00 98.44 80 GLY A C 1
ATOM 630 O O . GLY A 1 80 ? -7.231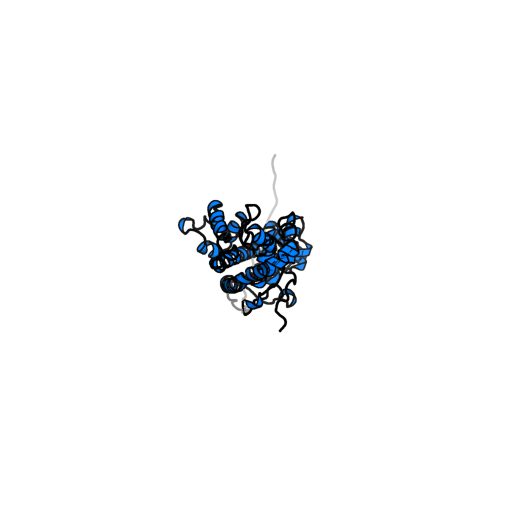 1.529 20.518 1.00 98.44 80 GLY A O 1
ATOM 631 N N . LYS A 1 81 ? -6.994 1.048 18.332 1.00 97.94 81 LYS A N 1
ATOM 632 C CA . LYS A 1 81 ? -7.609 2.286 17.831 1.00 97.94 81 LYS A CA 1
ATOM 633 C C . LYS A 1 81 ? -9.083 2.387 18.198 1.00 97.94 81 LYS A C 1
ATOM 635 O O . LYS A 1 81 ? -9.481 3.390 18.774 1.00 97.94 81 LYS A O 1
ATOM 640 N N . LEU A 1 82 ? -9.861 1.335 17.966 1.00 98.31 82 LEU A N 1
ATOM 641 C CA . LEU A 1 82 ? -11.284 1.298 18.308 1.00 98.31 82 LEU A CA 1
ATOM 642 C C . LEU A 1 82 ? -11.538 1.541 19.803 1.00 98.31 82 LEU A C 1
ATOM 644 O O . LEU A 1 82 ? -12.470 2.259 20.157 1.00 98.31 82 LEU A O 1
ATOM 648 N N . ILE A 1 83 ? -10.695 0.980 20.672 1.00 98.50 83 ILE A N 1
ATOM 649 C CA . ILE A 1 83 ? -10.773 1.193 22.123 1.00 98.50 83 ILE A CA 1
ATOM 650 C C . ILE A 1 83 ? -10.356 2.623 22.489 1.00 98.50 83 ILE A C 1
ATOM 652 O O . ILE A 1 83 ? -11.051 3.301 23.242 1.00 98.50 83 ILE A O 1
ATOM 656 N N . THR A 1 84 ? -9.243 3.108 21.932 1.00 97.00 84 THR A N 1
ATOM 657 C CA . THR A 1 84 ? -8.713 4.454 22.219 1.00 97.00 84 THR A CA 1
ATOM 658 C C . THR A 1 84 ? -9.703 5.551 21.826 1.00 97.00 84 THR A C 1
ATOM 660 O O . THR A 1 84 ? -9.923 6.491 22.589 1.00 97.00 84 THR A O 1
ATOM 663 N N . GLU A 1 85 ? -10.346 5.400 20.668 1.00 96.56 85 GLU A N 1
ATOM 664 C CA . GLU A 1 85 ? -11.369 6.322 20.163 1.00 96.56 85 GLU A CA 1
ATOM 665 C C . GLU A 1 85 ? -12.752 6.089 20.797 1.00 96.56 85 GLU A C 1
ATOM 667 O O . GLU A 1 85 ? -13.723 6.742 20.425 1.00 96.56 85 GLU A O 1
ATOM 672 N N . LYS A 1 86 ? -12.855 5.175 21.776 1.00 96.50 86 LYS A N 1
ATOM 673 C CA . LYS A 1 86 ? -14.085 4.849 22.522 1.00 96.50 86 LYS A CA 1
ATOM 674 C C . LYS A 1 86 ? -15.230 4.320 21.651 1.00 96.50 86 LYS A C 1
ATOM 676 O O . LYS A 1 86 ? -16.388 4.377 22.055 1.00 96.50 86 LYS A O 1
ATOM 681 N N . ILE A 1 87 ? -14.902 3.767 20.485 1.00 97.69 87 ILE A N 1
ATOM 682 C CA . ILE A 1 87 ? -15.844 3.037 19.626 1.00 97.69 87 ILE A CA 1
ATOM 683 C C . ILE A 1 87 ? -16.203 1.690 20.262 1.00 97.69 87 ILE A C 1
ATOM 685 O O . ILE A 1 87 ? -17.333 1.222 20.146 1.00 97.69 87 ILE A O 1
ATOM 689 N N . VAL A 1 88 ? -15.244 1.072 20.957 1.00 97.81 88 VAL A N 1
ATOM 690 C CA . VAL A 1 88 ? -15.437 -0.160 21.731 1.00 97.81 88 VAL A CA 1
ATOM 691 C C . VAL A 1 88 ? -15.109 0.108 23.196 1.00 97.81 88 VAL A C 1
ATOM 693 O O . VAL A 1 88 ? -14.019 0.579 23.514 1.00 97.81 88 VAL A O 1
ATOM 696 N N . ASP A 1 89 ? -16.036 -0.230 24.094 1.00 97.94 89 ASP A N 1
ATOM 697 C CA . ASP A 1 89 ? -15.807 -0.177 25.540 1.00 97.94 89 ASP A CA 1
ATOM 698 C C . ASP A 1 89 ? -15.106 -1.454 26.023 1.00 97.94 89 ASP A C 1
ATOM 700 O O . ASP A 1 89 ? -15.677 -2.546 26.019 1.00 97.94 89 ASP A O 1
ATOM 704 N N . ALA A 1 90 ? -13.854 -1.302 26.452 1.00 98.25 90 ALA A N 1
ATOM 705 C CA . ALA A 1 90 ? -13.032 -2.368 27.013 1.00 98.25 90 ALA A CA 1
ATOM 706 C C . ALA A 1 90 ? -12.726 -2.165 28.510 1.00 98.25 90 ALA A C 1
ATOM 708 O O . ALA A 1 90 ? -11.787 -2.767 29.027 1.00 98.25 90 ALA A O 1
ATOM 709 N N . SER A 1 91 ? -13.521 -1.365 29.229 1.00 97.94 91 SER A N 1
ATOM 710 C CA . SER A 1 91 ? -13.335 -1.067 30.665 1.00 97.94 91 SER A CA 1
ATOM 711 C C . SER A 1 91 ? -13.373 -2.298 31.583 1.00 97.94 91 SER A C 1
ATOM 713 O O . SER A 1 91 ? -12.879 -2.273 32.710 1.00 97.94 91 SER A O 1
ATOM 715 N N . THR A 1 92 ? -13.937 -3.409 31.107 1.00 97.88 92 THR A N 1
ATOM 716 C CA . THR A 1 92 ? -13.942 -4.696 31.822 1.00 97.88 92 THR A CA 1
ATOM 717 C C . THR A 1 92 ? -12.625 -5.467 31.691 1.00 97.88 92 THR A C 1
ATOM 719 O O . THR A 1 92 ? -12.384 -6.417 32.438 1.00 97.88 92 THR A O 1
ATOM 722 N N . CYS A 1 93 ? -11.758 -5.070 30.758 1.00 98.50 93 CYS A N 1
ATOM 723 C CA . CYS A 1 93 ? -10.469 -5.697 30.525 1.00 98.50 93 CYS A CA 1
ATOM 724 C C . CYS A 1 93 ? -9.370 -5.096 31.415 1.00 98.50 93 CYS A C 1
ATOM 726 O O . CYS A 1 93 ? -9.392 -3.904 31.722 1.00 98.50 93 CYS A O 1
ATOM 728 N N . PRO A 1 94 ? -8.330 -5.877 31.771 1.00 98.00 94 PRO A N 1
ATOM 729 C CA . PRO A 1 94 ? -7.126 -5.323 32.380 1.00 98.00 94 PRO A CA 1
ATOM 730 C C . PRO A 1 94 ? -6.550 -4.184 31.531 1.00 98.00 94 PRO A C 1
ATOM 732 O O . PRO A 1 94 ? -6.459 -4.320 30.306 1.00 98.00 94 PRO A O 1
ATOM 735 N N . SER A 1 95 ? -6.154 -3.089 32.188 1.00 97.12 95 SER A N 1
ATOM 736 C CA . SER A 1 95 ? -5.615 -1.881 31.540 1.00 97.12 95 SER A CA 1
ATOM 737 C C . SER A 1 95 ? -6.527 -1.324 30.439 1.00 97.12 95 SER A C 1
ATOM 739 O O . SER A 1 95 ? -6.039 -0.933 29.381 1.00 97.12 95 SER A O 1
ATOM 741 N N . ASP A 1 96 ? -7.846 -1.366 30.661 1.00 97.81 96 ASP A N 1
ATOM 742 C CA . ASP A 1 96 ? -8.876 -0.932 29.707 1.00 97.81 96 ASP A CA 1
ATOM 743 C C . ASP A 1 96 ? -8.723 -1.585 28.321 1.00 97.81 96 ASP A C 1
ATOM 745 O O . ASP A 1 96 ? -9.010 -0.993 27.286 1.00 97.81 96 ASP A O 1
ATOM 749 N N . GLY A 1 97 ? -8.200 -2.817 28.284 1.00 98.31 97 GLY A N 1
ATOM 750 C CA . GLY A 1 97 ? -8.008 -3.579 27.049 1.00 98.31 97 GLY A CA 1
ATOM 751 C C . GLY A 1 97 ? -6.782 -3.184 26.224 1.00 98.31 97 GLY A C 1
ATOM 752 O O . GLY A 1 97 ? -6.595 -3.742 25.143 1.00 98.31 97 GLY A O 1
ATOM 753 N N . LEU A 1 98 ? -5.916 -2.294 26.713 1.00 98.56 98 LEU A N 1
ATOM 754 C CA . LEU A 1 98 ? -4.738 -1.813 25.988 1.00 98.56 98 LEU A CA 1
ATOM 755 C C . LEU A 1 98 ? -3.421 -2.368 26.553 1.00 98.56 98 LEU A C 1
ATOM 757 O O . LEU A 1 98 ? -3.289 -2.704 27.731 1.00 98.56 98 LEU A O 1
ATOM 761 N N . ALA A 1 99 ? -2.427 -2.474 25.677 1.00 97.69 99 ALA A N 1
ATOM 762 C CA . ALA A 1 99 ? -1.022 -2.670 26.006 1.00 97.69 99 ALA A CA 1
ATOM 763 C C . ALA A 1 99 ? -0.280 -1.319 26.015 1.00 97.69 99 ALA A C 1
ATOM 765 O O . ALA A 1 99 ? -0.771 -0.313 25.505 1.00 97.69 99 ALA A O 1
ATOM 766 N N . LEU A 1 100 ? 0.946 -1.291 26.555 1.00 95.50 100 LEU A N 1
ATOM 767 C CA . LEU A 1 100 ? 1.738 -0.054 26.709 1.00 95.50 100 LEU A CA 1
ATOM 768 C C . LEU A 1 100 ? 2.059 0.665 25.388 1.00 95.50 100 LEU A C 1
ATOM 770 O O . LEU A 1 100 ? 2.330 1.860 25.387 1.00 95.50 100 LEU A O 1
ATOM 774 N N . ASN A 1 101 ? 2.051 -0.056 24.269 1.00 95.00 101 ASN A N 1
ATOM 775 C CA . ASN A 1 101 ? 2.289 0.492 22.934 1.00 95.00 101 ASN A CA 1
ATOM 776 C C . ASN A 1 101 ? 1.003 1.001 22.247 1.00 95.00 101 ASN A C 1
ATOM 778 O O . ASN A 1 101 ? 1.051 1.342 21.067 1.00 95.00 101 ASN A O 1
ATOM 782 N N . GLY A 1 102 ? -0.138 1.009 22.946 1.00 95.69 102 GLY A N 1
ATOM 783 C CA . GLY A 1 102 ? -1.438 1.434 22.420 1.00 95.69 102 GLY A CA 1
ATOM 784 C C . GLY A 1 102 ? -2.161 0.391 21.561 1.00 95.69 102 GLY A C 1
ATOM 785 O O . GLY A 1 102 ? -3.259 0.656 21.082 1.00 95.69 102 GLY A O 1
ATOM 786 N N . TYR A 1 103 ? -1.579 -0.794 21.359 1.00 98.38 103 TYR A N 1
ATOM 787 C CA . TYR A 1 103 ? -2.286 -1.915 20.739 1.00 98.38 103 TYR A CA 1
ATOM 788 C C . TYR A 1 103 ? -3.252 -2.516 21.757 1.00 98.38 103 TYR A C 1
ATOM 790 O O . TYR A 1 103 ? -3.026 -2.417 22.964 1.00 98.38 103 TYR A O 1
ATOM 798 N N . ALA A 1 104 ? -4.298 -3.190 21.289 1.00 98.69 104 ALA A N 1
ATOM 799 C CA . ALA A 1 104 ? -5.120 -3.983 22.188 1.00 98.69 104 ALA A CA 1
ATOM 800 C C . ALA A 1 104 ? -4.288 -5.105 22.831 1.00 98.69 104 ALA A C 1
ATOM 802 O O . ALA A 1 104 ? -3.391 -5.681 22.211 1.00 98.69 104 ALA A O 1
ATOM 803 N N . ASN A 1 105 ? -4.600 -5.443 24.077 1.00 98.44 105 ASN A N 1
ATOM 804 C CA . ASN A 1 105 ? -4.189 -6.711 24.667 1.00 98.44 105 ASN A CA 1
ATOM 805 C C . ASN A 1 105 ? -5.173 -7.828 24.257 1.00 98.44 105 ASN A C 1
ATOM 807 O O . ASN A 1 105 ? -6.138 -7.589 23.531 1.00 98.44 105 ASN A O 1
ATOM 811 N N . ALA A 1 106 ? -4.941 -9.067 24.704 1.00 98.31 106 ALA A N 1
ATOM 812 C CA . ALA A 1 106 ? -5.790 -10.205 24.333 1.00 98.31 106 ALA A CA 1
ATOM 813 C C . ALA A 1 106 ? -7.270 -10.015 24.719 1.00 98.31 106 ALA A C 1
ATOM 815 O O . ALA A 1 106 ? -8.150 -10.372 23.940 1.00 98.31 106 ALA A O 1
ATOM 816 N N . CYS A 1 107 ? -7.543 -9.420 25.887 1.00 98.62 107 CYS A N 1
ATOM 817 C CA . CYS A 1 107 ? -8.910 -9.117 26.308 1.00 98.62 107 CYS A CA 1
ATOM 818 C C . CYS A 1 107 ? -9.520 -8.015 25.433 1.00 98.62 107 CYS A C 1
ATOM 820 O O . CYS A 1 107 ? -10.614 -8.202 24.912 1.00 98.62 107 CYS A O 1
ATOM 822 N N . GLY A 1 108 ? -8.784 -6.920 25.196 1.00 98.69 108 GLY A N 1
ATOM 823 C CA . GLY A 1 108 ? -9.218 -5.821 24.327 1.00 98.69 108 GLY A CA 1
ATOM 824 C C . GLY A 1 108 ? -9.553 -6.276 22.904 1.00 98.69 108 GLY A C 1
ATOM 825 O O . GLY A 1 108 ? -10.584 -5.912 22.348 1.00 98.69 108 GLY A O 1
ATOM 826 N N . MET A 1 109 ? -8.724 -7.144 22.324 1.00 98.75 109 MET A N 1
ATOM 827 C CA . MET A 1 109 ? -8.991 -7.730 21.011 1.00 98.75 109 MET A CA 1
ATOM 828 C C . MET A 1 109 ? -10.243 -8.614 21.034 1.00 98.75 109 MET A C 1
ATOM 830 O O . MET A 1 109 ? -11.043 -8.556 20.108 1.00 98.75 109 MET A O 1
ATOM 834 N N . ALA A 1 110 ? -10.460 -9.395 22.096 1.00 98.62 110 ALA A N 1
ATOM 835 C CA . ALA A 1 110 ? -11.656 -10.225 22.213 1.00 98.62 110 ALA A CA 1
ATOM 836 C C . ALA A 1 110 ? -12.946 -9.386 22.245 1.00 98.62 110 ALA A C 1
ATOM 838 O O . ALA A 1 110 ? -13.891 -9.723 21.536 1.00 98.62 110 ALA A O 1
ATOM 839 N N . VAL A 1 111 ? -12.974 -8.278 22.997 1.00 98.56 111 VAL A N 1
ATOM 840 C CA . VAL A 1 111 ? -14.149 -7.385 23.042 1.00 98.56 111 VAL A CA 1
ATOM 841 C C . VAL A 1 111 ? -14.325 -6.561 21.763 1.00 98.56 111 VAL A C 1
ATOM 843 O O . VAL A 1 111 ? -15.452 -6.287 21.371 1.00 98.56 111 VAL A O 1
ATOM 846 N N . ALA A 1 112 ? -13.240 -6.217 21.062 1.00 98.56 112 ALA A N 1
ATOM 847 C CA . ALA A 1 112 ? -13.297 -5.478 19.798 1.00 98.56 112 ALA A CA 1
ATOM 848 C C . ALA A 1 112 ? -13.498 -6.367 18.555 1.00 98.56 112 ALA A C 1
ATOM 850 O O . ALA A 1 112 ? -13.574 -5.846 17.439 1.00 98.56 112 ALA A O 1
ATOM 851 N N . LYS A 1 113 ? -13.552 -7.698 18.716 1.00 98.62 113 LYS A N 1
ATOM 852 C CA . LYS A 1 113 ? -13.448 -8.663 17.611 1.00 98.62 113 LYS A CA 1
ATOM 853 C C . LYS A 1 113 ? -14.488 -8.441 16.516 1.00 98.62 113 LYS A C 1
ATOM 855 O O . LYS A 1 113 ? -14.126 -8.424 15.344 1.00 98.62 113 LYS A O 1
ATOM 860 N N . GLU A 1 114 ? -15.753 -8.247 16.877 1.00 98.38 114 GLU A N 1
ATOM 861 C CA . GLU A 1 114 ? -16.831 -8.066 15.895 1.00 98.38 114 GLU A CA 1
ATOM 862 C C . GLU A 1 114 ? -16.614 -6.814 15.035 1.00 98.38 114 GLU A C 1
ATOM 864 O O . GLU A 1 114 ? -16.675 -6.888 13.808 1.00 98.38 114 GLU A O 1
ATOM 869 N N . THR A 1 115 ? -16.257 -5.685 15.652 1.00 98.44 115 THR A N 1
ATOM 870 C CA . THR A 1 115 ? -15.973 -4.433 14.933 1.00 98.44 115 THR A CA 1
ATOM 871 C C . THR A 1 115 ? -14.720 -4.538 14.060 1.00 98.44 115 THR A C 1
ATOM 873 O O . THR A 1 115 ? -14.690 -3.998 12.955 1.00 98.44 115 THR A O 1
ATOM 876 N N . VAL A 1 116 ? -13.696 -5.273 14.510 1.00 98.69 116 VAL A N 1
ATOM 877 C CA . VAL A 1 116 ? -12.495 -5.560 13.707 1.00 98.69 116 VAL A CA 1
ATOM 878 C C . VAL A 1 116 ? -12.825 -6.407 12.477 1.00 98.69 116 VAL A C 1
ATOM 880 O O . VAL A 1 116 ? -12.317 -6.127 11.391 1.00 98.69 116 VAL A O 1
ATOM 883 N N . ILE A 1 117 ? -13.681 -7.423 12.616 1.00 98.62 117 ILE A N 1
ATOM 884 C CA . ILE A 1 117 ? -14.150 -8.241 11.486 1.00 98.62 117 ILE A CA 1
ATOM 885 C C . ILE A 1 117 ? -15.008 -7.406 10.534 1.00 98.62 117 ILE A C 1
ATOM 887 O O . ILE A 1 117 ? -14.861 -7.514 9.321 1.00 98.62 117 ILE A O 1
ATOM 891 N N . TYR A 1 118 ? -15.863 -6.530 11.053 1.00 98.44 118 TYR A N 1
ATOM 892 C CA . TYR A 1 118 ? -16.647 -5.640 10.206 1.00 98.44 118 TYR A CA 1
ATOM 893 C C . TYR A 1 118 ? -15.746 -4.720 9.366 1.00 98.44 118 TYR A C 1
ATOM 895 O O . TYR A 1 118 ? -15.839 -4.712 8.140 1.00 98.44 118 TYR A O 1
ATOM 903 N N . LEU A 1 119 ? -14.836 -3.973 10.001 1.00 98.31 119 LEU A N 1
ATOM 904 C CA . LEU A 1 119 ? -14.032 -2.967 9.302 1.00 98.31 119 LEU A CA 1
ATOM 905 C C . LEU A 1 119 ? -13.061 -3.569 8.283 1.00 98.31 119 LEU A C 1
ATOM 907 O O . LEU A 1 119 ? -12.890 -2.986 7.215 1.00 98.31 119 LEU A O 1
ATOM 911 N N . GLN A 1 120 ? -12.463 -4.734 8.557 1.00 97.56 120 GLN A N 1
ATOM 912 C CA . GLN A 1 120 ? -11.549 -5.368 7.595 1.00 97.56 120 GLN A CA 1
ATOM 913 C C . GLN A 1 120 ? -12.250 -5.850 6.312 1.00 97.56 120 GLN A C 1
ATOM 915 O O . GLN A 1 120 ? -11.593 -6.002 5.283 1.00 97.56 120 GLN A O 1
ATOM 920 N N . ASN A 1 121 ? -13.570 -6.067 6.358 1.00 98.25 121 ASN A N 1
ATOM 921 C CA . ASN A 1 121 ? -14.368 -6.550 5.226 1.00 98.25 121 ASN A CA 1
ATOM 922 C C . ASN A 1 121 ? -15.289 -5.472 4.632 1.00 98.25 121 ASN A C 1
ATOM 924 O O . ASN A 1 121 ? -15.799 -5.630 3.526 1.00 98.25 121 ASN A O 1
ATOM 928 N N . ALA A 1 122 ? -15.445 -4.323 5.301 1.00 98.19 122 ALA A N 1
ATOM 929 C CA . ALA A 1 122 ? -16.186 -3.174 4.776 1.00 98.19 122 ALA A CA 1
ATOM 930 C C . ALA A 1 122 ? -15.589 -2.615 3.466 1.00 98.19 122 ALA A C 1
ATOM 932 O O . ALA A 1 122 ? -16.271 -1.903 2.732 1.00 98.19 122 ALA A O 1
ATOM 933 N N . LEU A 1 123 ? -14.327 -2.939 3.164 1.00 98.31 123 LEU A N 1
ATOM 934 C CA . LEU A 1 123 ? -13.629 -2.512 1.952 1.00 98.31 123 LEU A CA 1
ATOM 935 C C . LEU A 1 123 ? -13.808 -3.474 0.768 1.00 98.31 123 LEU A C 1
ATOM 937 O O . LEU A 1 123 ? -13.436 -3.112 -0.344 1.00 98.31 123 LEU A O 1
ATOM 941 N N . ASP A 1 124 ? -14.350 -4.677 0.961 1.00 98.31 124 ASP A N 1
ATOM 942 C CA . ASP A 1 124 ? -14.263 -5.752 -0.038 1.00 98.31 124 ASP A CA 1
ATOM 943 C C . ASP A 1 124 ? -14.937 -5.397 -1.369 1.00 98.31 124 ASP A C 1
ATOM 945 O O . ASP A 1 124 ? -14.364 -5.605 -2.442 1.00 98.31 124 ASP A O 1
ATOM 949 N N . GLU A 1 125 ? -16.125 -4.790 -1.310 1.00 98.44 125 GLU A N 1
ATOM 950 C CA . GLU A 1 125 ? -16.849 -4.337 -2.504 1.00 98.44 125 GLU A CA 1
ATOM 951 C C . GLU A 1 125 ? -16.093 -3.215 -3.227 1.00 98.44 125 GLU A C 1
ATOM 953 O O . GLU A 1 125 ? -15.991 -3.214 -4.457 1.00 98.44 125 GLU A O 1
ATOM 958 N N . ALA A 1 126 ? -15.514 -2.285 -2.464 1.00 98.56 126 ALA A N 1
ATOM 959 C CA . ALA A 1 126 ? -14.732 -1.180 -3.001 1.00 98.56 126 ALA A CA 1
ATOM 960 C C . ALA A 1 126 ? -13.443 -1.677 -3.668 1.00 98.56 126 ALA A C 1
ATOM 962 O O . ALA A 1 126 ? -13.097 -1.227 -4.757 1.00 98.56 126 ALA A O 1
ATOM 963 N N . ILE A 1 127 ? -12.760 -2.647 -3.053 1.00 98.69 127 ILE A N 1
ATOM 964 C CA . ILE A 1 127 ? -11.533 -3.261 -3.574 1.00 98.69 127 ILE A CA 1
ATOM 965 C C . ILE A 1 127 ? -11.825 -4.002 -4.884 1.00 98.69 127 ILE A C 1
ATOM 967 O O . ILE A 1 127 ? -11.122 -3.801 -5.878 1.00 98.69 127 ILE A O 1
ATOM 971 N N . LEU A 1 128 ? -12.879 -4.826 -4.921 1.00 98.19 128 LEU A N 1
ATOM 972 C CA . LEU A 1 128 ? -13.264 -5.539 -6.140 1.00 98.19 128 LEU A CA 1
ATOM 973 C C . LEU A 1 128 ? -13.746 -4.579 -7.241 1.00 98.19 128 LEU A C 1
ATOM 975 O O . LEU A 1 128 ? -13.490 -4.808 -8.426 1.00 98.19 128 LEU A O 1
ATOM 979 N N . SER A 1 129 ? -14.424 -3.493 -6.871 1.00 98.12 129 SER A N 1
ATOM 980 C CA . SER A 1 129 ? -14.849 -2.458 -7.816 1.00 98.12 129 SER A CA 1
ATOM 981 C C . SER A 1 129 ? -13.664 -1.685 -8.393 1.00 98.12 129 SER A C 1
ATOM 983 O O . SER A 1 129 ? -13.596 -1.517 -9.610 1.00 98.12 129 SER A O 1
ATOM 985 N N . ALA A 1 130 ? -12.694 -1.298 -7.562 1.00 98.06 130 ALA A N 1
ATOM 986 C CA . ALA A 1 130 ? -11.487 -0.603 -8.000 1.00 98.06 130 ALA A CA 1
ATOM 987 C C . ALA A 1 130 ? -10.673 -1.444 -8.998 1.00 98.06 130 ALA A C 1
ATOM 989 O O . ALA A 1 130 ? -10.182 -0.910 -9.990 1.00 98.06 130 ALA A O 1
ATOM 990 N N . TRP A 1 131 ? -10.605 -2.771 -8.826 1.00 97.12 131 TRP A N 1
ATOM 991 C CA . TRP A 1 131 ? -9.979 -3.667 -9.812 1.00 97.12 131 TRP A CA 1
ATOM 992 C C . TRP A 1 131 ? -10.544 -3.488 -11.229 1.00 97.12 131 TRP A C 1
ATOM 994 O O . TRP A 1 131 ? -9.781 -3.497 -12.195 1.00 97.12 131 TRP A O 1
ATOM 1004 N N . LYS A 1 132 ? -11.859 -3.276 -11.375 1.00 94.19 132 LYS A N 1
ATOM 1005 C CA . LYS A 1 132 ? -12.499 -3.075 -12.690 1.00 94.19 132 LYS A CA 1
ATOM 1006 C C . LYS A 1 132 ? -12.011 -1.795 -13.378 1.00 94.19 132 LYS A C 1
ATOM 1008 O O . LYS A 1 132 ? -12.039 -1.717 -14.603 1.00 94.19 132 LYS A O 1
ATOM 1013 N N . ASN A 1 133 ? -11.566 -0.814 -12.596 1.00 91.94 133 ASN A N 1
ATOM 1014 C CA . ASN A 1 133 ? -11.067 0.472 -13.069 1.00 91.94 133 ASN A CA 1
ATOM 1015 C C . ASN A 1 133 ? -9.561 0.457 -13.341 1.00 91.94 133 ASN A C 1
ATOM 1017 O O . ASN A 1 133 ? -9.128 1.021 -14.347 1.00 91.94 133 ASN A O 1
ATOM 1021 N N . THR A 1 134 ? -8.786 -0.159 -12.447 1.00 96.19 134 THR A N 1
ATOM 1022 C CA . THR A 1 134 ? -7.325 -0.000 -12.382 1.00 96.19 134 THR A CA 1
ATOM 1023 C C . THR A 1 134 ? -6.549 -1.250 -12.784 1.00 96.19 134 THR A C 1
ATOM 1025 O O . THR A 1 134 ? -5.375 -1.155 -13.132 1.00 96.19 134 THR A O 1
ATOM 1028 N N . GLY A 1 135 ? -7.162 -2.435 -12.714 1.00 96.06 135 GLY A N 1
ATOM 1029 C CA . GLY A 1 135 ? -6.458 -3.707 -12.875 1.00 96.06 135 GLY A CA 1
ATOM 1030 C C . GLY A 1 135 ? -5.463 -4.028 -11.749 1.00 96.06 135 GLY A C 1
ATOM 1031 O O . GLY A 1 135 ? -4.601 -4.887 -11.940 1.00 96.06 135 GLY A O 1
ATOM 1032 N N . VAL A 1 136 ? -5.546 -3.362 -10.588 1.00 98.31 136 VAL A N 1
ATOM 1033 C CA . VAL A 1 136 ? -4.743 -3.689 -9.391 1.00 98.31 136 VAL A CA 1
ATOM 1034 C C . VAL A 1 136 ? -5.343 -4.911 -8.689 1.00 98.31 136 VAL A C 1
ATOM 1036 O O . VAL A 1 136 ? -6.490 -4.819 -8.243 1.00 98.31 136 VAL A O 1
ATOM 1039 N N . PRO A 1 137 ? -4.621 -6.045 -8.559 1.00 98.12 137 PRO A N 1
ATOM 1040 C CA . PRO A 1 137 ? -5.189 -7.288 -8.034 1.00 98.12 137 PRO A CA 1
ATOM 1041 C C . PRO A 1 137 ? -5.886 -7.100 -6.667 1.00 98.12 137 PRO A C 1
ATOM 1043 O O . PRO A 1 137 ? -5.240 -6.614 -5.733 1.00 98.12 137 PRO A O 1
ATOM 1046 N N . PRO A 1 138 ? -7.169 -7.501 -6.512 1.00 98.12 138 PRO A N 1
ATOM 1047 C CA . PRO A 1 138 ? -7.950 -7.280 -5.290 1.00 98.12 138 PRO A CA 1
ATOM 1048 C C . PRO A 1 138 ? -7.282 -7.814 -4.025 1.00 98.12 138 PRO A C 1
ATOM 1050 O O . PRO A 1 138 ? -7.192 -7.116 -3.016 1.00 98.12 138 PRO A O 1
ATOM 1053 N N . VAL A 1 139 ? -6.764 -9.045 -4.092 1.00 97.75 139 VAL A N 1
ATOM 1054 C CA . VAL A 1 139 ? -6.099 -9.672 -2.949 1.00 97.75 139 VAL A CA 1
ATOM 1055 C C . VAL A 1 139 ? -4.824 -8.909 -2.584 1.00 97.75 139 VAL A C 1
ATOM 1057 O O . VAL A 1 139 ? -4.637 -8.595 -1.413 1.00 97.75 139 VAL A O 1
ATOM 1060 N N . LEU A 1 140 ? -3.988 -8.524 -3.557 1.00 98.31 140 LEU A N 1
ATOM 1061 C CA . LEU A 1 140 ? -2.801 -7.696 -3.306 1.00 98.31 140 LEU A CA 1
ATOM 1062 C C . LEU A 1 140 ? -3.175 -6.389 -2.601 1.00 98.31 140 LEU A C 1
ATOM 1064 O O . LEU A 1 140 ? -2.533 -6.029 -1.616 1.00 98.31 140 LEU A O 1
ATOM 1068 N N . LEU A 1 141 ? -4.217 -5.699 -3.076 1.00 98.56 141 LEU A N 1
ATOM 1069 C CA . LEU A 1 141 ? -4.655 -4.430 -2.495 1.00 98.56 141 LEU A CA 1
ATOM 1070 C C . LEU A 1 141 ? -5.130 -4.610 -1.047 1.00 98.56 141 LEU A C 1
ATOM 1072 O O . LEU A 1 141 ? -4.705 -3.854 -0.172 1.00 98.56 141 LEU A O 1
ATOM 1076 N N . LYS A 1 142 ? -5.930 -5.648 -0.762 1.00 98.19 142 LYS A N 1
ATOM 1077 C CA . LYS A 1 142 ? -6.367 -5.965 0.608 1.00 98.19 142 LYS A CA 1
ATOM 1078 C C . LYS A 1 142 ? -5.181 -6.287 1.521 1.00 98.19 142 LYS A C 1
ATOM 1080 O O . LYS A 1 142 ? -5.100 -5.765 2.632 1.00 98.19 142 LYS A O 1
ATOM 1085 N N . GLN A 1 143 ? -4.224 -7.086 1.043 1.00 97.75 143 GLN A N 1
ATOM 1086 C CA . GLN A 1 143 ? -3.019 -7.432 1.804 1.00 97.75 143 GLN A CA 1
ATOM 1087 C C . GLN A 1 143 ? -2.121 -6.225 2.077 1.00 97.75 143 GLN A C 1
ATOM 1089 O O . GLN A 1 143 ? -1.529 -6.133 3.154 1.00 97.75 143 GLN A O 1
ATOM 1094 N N . MET A 1 144 ? -2.033 -5.292 1.131 1.00 98.19 144 MET A N 1
ATOM 1095 C CA . MET A 1 144 ? -1.309 -4.040 1.317 1.00 98.19 144 MET A CA 1
ATOM 1096 C C . MET A 1 144 ? -1.974 -3.184 2.400 1.00 98.19 144 MET A C 1
ATOM 1098 O O . MET A 1 144 ? -1.306 -2.811 3.357 1.00 98.19 144 MET A O 1
ATOM 1102 N N . ILE A 1 145 ? -3.291 -2.957 2.322 1.00 98.56 145 ILE A N 1
ATOM 1103 C CA . ILE A 1 145 ? -4.046 -2.180 3.325 1.00 98.56 145 ILE A CA 1
ATOM 1104 C C . ILE A 1 145 ? -3.916 -2.798 4.722 1.00 98.56 145 ILE A C 1
ATOM 1106 O O . ILE A 1 145 ? -3.687 -2.089 5.704 1.00 98.56 145 ILE A O 1
ATOM 1110 N N . ARG A 1 146 ? -3.997 -4.128 4.811 1.00 97.25 146 ARG A N 1
ATOM 1111 C CA . ARG A 1 146 ? -3.754 -4.869 6.049 1.00 97.25 146 ARG A CA 1
ATOM 1112 C C . ARG A 1 146 ? -2.379 -4.558 6.636 1.00 97.25 146 ARG A C 1
ATOM 1114 O O . ARG A 1 146 ? -2.273 -4.282 7.828 1.00 97.25 146 ARG A O 1
ATOM 1121 N N . THR A 1 147 ? -1.333 -4.686 5.822 1.00 97.38 147 THR A N 1
ATOM 1122 C CA . THR A 1 147 ? 0.053 -4.503 6.267 1.00 97.38 147 THR A CA 1
ATOM 1123 C C . THR A 1 147 ? 0.328 -3.051 6.653 1.00 97.38 147 THR A C 1
ATOM 1125 O O . THR A 1 147 ? 1.039 -2.820 7.626 1.00 97.38 147 THR A O 1
ATOM 1128 N N . GLU A 1 148 ? -0.239 -2.091 5.922 1.00 97.94 148 GLU A N 1
ATOM 1129 C CA . GLU A 1 148 ? -0.019 -0.666 6.165 1.00 97.94 148 GLU A CA 1
ATOM 1130 C C . GLU A 1 148 ? -0.766 -0.180 7.406 1.00 97.94 148 GLU A C 1
ATOM 1132 O O . GLU A 1 148 ? -0.144 0.234 8.380 1.00 97.94 148 GLU A O 1
ATOM 1137 N N . SER A 1 149 ? -2.095 -0.270 7.404 1.00 98.19 149 SER A N 1
ATOM 1138 C CA . SER A 1 149 ? -2.940 0.421 8.385 1.00 98.19 149 SER A CA 1
ATOM 1139 C C . SER A 1 149 ? -3.728 -0.509 9.300 1.00 98.19 149 SER A C 1
ATOM 1141 O O . SER A 1 149 ? -4.413 -0.037 10.208 1.00 98.19 149 SER A O 1
ATOM 1143 N N . GLN A 1 150 ? -3.697 -1.823 9.044 1.00 98.31 150 GLN A N 1
ATOM 1144 C CA . GLN A 1 150 ? -4.664 -2.775 9.600 1.00 98.31 150 GLN A CA 1
ATOM 1145 C C . GLN A 1 150 ? -6.106 -2.253 9.471 1.00 98.31 150 GLN A C 1
ATOM 1147 O O . GLN A 1 150 ? -6.901 -2.380 10.395 1.00 98.31 150 GLN A O 1
ATOM 1152 N N . PHE A 1 151 ? -6.439 -1.653 8.322 1.00 98.56 151 PHE A N 1
ATOM 1153 C CA . PHE A 1 151 ? -7.768 -1.111 8.019 1.00 98.56 151 PHE A CA 1
ATOM 1154 C C . PHE A 1 151 ? -8.203 0.087 8.889 1.00 98.56 151 PHE A C 1
ATOM 1156 O O . PHE A 1 151 ? -9.398 0.357 9.008 1.00 98.56 151 PHE A O 1
ATOM 1163 N N . TRP A 1 152 ? -7.265 0.844 9.468 1.00 98.44 152 TRP A N 1
ATOM 1164 C CA . TRP A 1 152 ? -7.562 2.108 10.153 1.00 98.44 152 TRP A CA 1
ATOM 1165 C C . TRP A 1 152 ? -7.109 3.326 9.321 1.00 98.44 152 TRP A C 1
ATOM 1167 O O . TRP A 1 152 ? -5.912 3.609 9.260 1.00 98.44 152 TRP A O 1
ATOM 1177 N N . PRO A 1 153 ? -8.022 4.077 8.676 1.00 97.88 153 PRO A N 1
ATOM 1178 C CA . PRO A 1 153 ? -7.674 5.104 7.690 1.00 97.88 153 PRO A CA 1
ATOM 1179 C C . PRO A 1 153 ? -7.363 6.465 8.334 1.00 97.88 153 PRO A C 1
ATOM 1181 O O . PRO A 1 153 ? -8.038 7.457 8.058 1.00 97.88 153 PRO A O 1
ATOM 1184 N N . SER A 1 154 ? -6.365 6.517 9.219 1.00 97.25 154 SER A N 1
ATOM 1185 C CA . SER A 1 154 ? -5.936 7.754 9.886 1.00 97.25 154 SER A CA 1
ATOM 1186 C C . SER A 1 154 ? -4.664 8.343 9.279 1.00 97.25 154 SER A C 1
ATOM 1188 O O . SER A 1 154 ? -4.110 7.835 8.304 1.00 97.25 154 SER A O 1
ATOM 1190 N N . THR A 1 155 ? -4.162 9.412 9.893 1.00 96.94 155 THR A N 1
ATOM 1191 C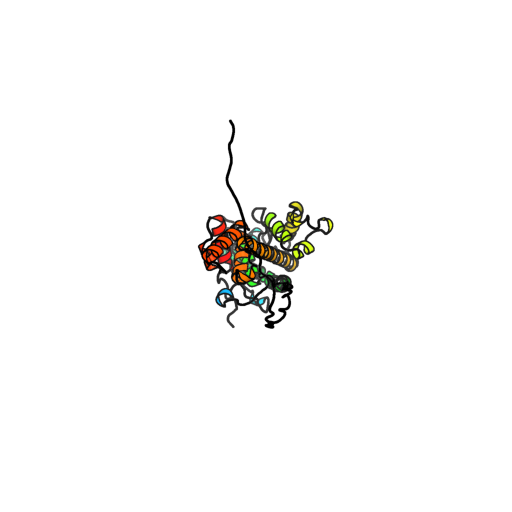 CA . THR A 1 155 ? -2.755 9.786 9.756 1.00 96.94 155 THR A CA 1
ATOM 1192 C C . THR A 1 155 ? -1.884 8.926 10.679 1.00 96.94 155 THR A C 1
ATOM 1194 O O . THR A 1 155 ? -2.291 8.560 11.787 1.00 96.94 155 THR A O 1
ATOM 1197 N N . TYR A 1 156 ? -0.677 8.585 10.229 1.00 93.62 156 TYR A N 1
ATOM 1198 C CA . TYR A 1 156 ? 0.342 7.872 10.996 1.00 93.62 156 TYR A CA 1
ATOM 1199 C C . TYR A 1 156 ? 1.682 8.609 10.900 1.00 93.62 156 TYR A C 1
ATOM 1201 O O . TYR A 1 156 ? 2.124 8.992 9.814 1.00 93.62 156 TYR A O 1
ATOM 1209 N N . GLN A 1 157 ? 2.317 8.843 12.057 1.00 91.56 157 GLN A N 1
ATOM 1210 C CA . GLN A 1 157 ? 3.574 9.602 12.178 1.00 91.56 157 GLN A CA 1
ATOM 1211 C C . GLN A 1 157 ? 3.563 10.932 11.394 1.00 91.56 157 GLN A C 1
ATOM 1213 O O . GLN A 1 157 ? 4.563 11.296 10.779 1.00 91.56 157 GLN A O 1
ATOM 1218 N N . GLU A 1 158 ? 2.406 11.607 11.349 1.00 91.44 158 GLU A N 1
ATOM 1219 C CA . GLU A 1 158 ? 2.167 12.907 10.682 1.00 91.44 158 GLU A CA 1
ATOM 1220 C C . GLU A 1 158 ? 2.402 12.939 9.155 1.00 91.44 158 GLU A C 1
ATOM 1222 O O . GLU A 1 158 ? 2.147 13.943 8.491 1.00 91.44 158 GLU A O 1
ATOM 1227 N N . THR A 1 159 ? 2.874 11.839 8.572 1.00 95.75 159 THR A N 1
ATOM 1228 C CA . THR A 1 159 ? 3.437 11.807 7.215 1.00 95.75 159 THR A CA 1
ATOM 1229 C C . THR A 1 159 ? 2.805 10.750 6.321 1.00 95.75 159 THR A C 1
ATOM 1231 O O . THR A 1 159 ? 2.959 10.847 5.106 1.00 95.75 159 THR A O 1
ATOM 1234 N N . HIS A 1 160 ? 2.090 9.782 6.895 1.00 97.75 160 HIS A N 1
ATOM 1235 C CA . HIS A 1 160 ? 1.431 8.686 6.189 1.00 97.75 160 HIS A CA 1
ATOM 1236 C C . HIS A 1 160 ? -0.083 8.808 6.355 1.00 97.75 160 HIS A C 1
ATOM 1238 O O . HIS A 1 160 ? -0.552 9.029 7.469 1.00 97.75 160 HIS A O 1
ATOM 1244 N N . TYR A 1 161 ? -0.839 8.671 5.267 1.00 98.75 161 TYR A N 1
ATOM 1245 C CA . TYR A 1 161 ? -2.266 8.996 5.239 1.00 98.75 161 TYR A CA 1
ATOM 1246 C C . TYR A 1 161 ? -3.104 7.829 4.714 1.00 98.75 161 TYR A C 1
ATOM 1248 O O . TYR A 1 161 ? -2.744 7.186 3.722 1.00 98.75 161 TYR A O 1
ATOM 1256 N N . GLY A 1 162 ? -4.248 7.606 5.362 1.00 98.44 162 GLY A N 1
ATOM 1257 C CA . GLY A 1 162 ? -5.288 6.686 4.914 1.00 98.44 162 GLY A CA 1
ATOM 1258 C C . GLY A 1 162 ? -4.880 5.212 4.958 1.00 98.44 162 GLY A C 1
ATOM 1259 O O . GLY A 1 162 ? -3.893 4.823 5.580 1.00 98.44 162 GLY A O 1
ATOM 1260 N N . TYR A 1 163 ? -5.657 4.374 4.273 1.00 98.56 163 TYR A N 1
ATOM 1261 C CA . TYR A 1 163 ? -5.524 2.915 4.330 1.00 98.56 163 TYR A CA 1
ATOM 1262 C C . TYR A 1 163 ? -4.171 2.363 3.864 1.00 98.56 163 TYR A C 1
ATOM 1264 O O . TYR A 1 163 ? -3.718 1.350 4.398 1.00 98.56 163 TYR A O 1
ATOM 1272 N N . GLY A 1 164 ? -3.539 2.984 2.869 1.00 98.00 164 GLY A N 1
ATOM 1273 C CA . GLY A 1 164 ? -2.238 2.553 2.355 1.00 98.00 164 GLY A CA 1
ATOM 1274 C C . GLY A 1 164 ? -1.064 3.372 2.869 1.00 98.00 164 GLY A C 1
ATOM 1275 O O . GLY A 1 164 ? 0.025 3.222 2.321 1.00 98.00 164 GLY A O 1
ATOM 1276 N N . HIS A 1 165 ? -1.259 4.244 3.868 1.00 98.38 165 HIS A N 1
ATOM 1277 C CA . HIS A 1 165 ? -0.176 5.038 4.451 1.00 98.38 165 HIS A CA 1
ATOM 1278 C C . HIS A 1 165 ? 0.622 5.837 3.400 1.00 98.38 165 HIS A C 1
ATOM 1280 O O . HIS A 1 165 ? 1.852 5.877 3.400 1.00 98.38 165 HIS A O 1
ATOM 1286 N N . ILE A 1 166 ? -0.079 6.502 2.482 1.00 98.62 166 ILE A N 1
ATOM 1287 C CA . ILE A 1 166 ? 0.568 7.245 1.395 1.00 98.62 166 ILE A CA 1
ATOM 1288 C C . ILE A 1 166 ? 1.239 8.499 1.968 1.00 98.62 166 ILE A C 1
ATOM 1290 O O . ILE A 1 166 ? 0.660 9.197 2.797 1.00 98.62 166 ILE A O 1
ATOM 1294 N N . THR A 1 167 ? 2.456 8.803 1.516 1.00 98.31 167 THR A N 1
ATOM 1295 C CA . THR A 1 167 ? 3.179 10.031 1.887 1.00 98.31 167 THR A CA 1
ATOM 1296 C C . THR A 1 167 ? 3.012 11.128 0.837 1.00 98.31 167 THR A C 1
ATOM 1298 O O . THR A 1 167 ? 2.657 10.849 -0.308 1.00 98.31 167 THR A O 1
ATOM 1301 N N . ASN A 1 168 ? 3.345 12.381 1.171 1.00 98.12 168 ASN A N 1
ATOM 1302 C CA . ASN A 1 168 ? 3.320 13.490 0.202 1.00 98.12 168 ASN A CA 1
ATOM 1303 C C . ASN A 1 168 ? 4.128 13.186 -1.068 1.00 98.12 168 ASN A C 1
ATOM 1305 O O . ASN A 1 168 ? 3.639 13.364 -2.183 1.00 98.12 168 ASN A O 1
ATOM 1309 N N . ILE A 1 169 ? 5.355 12.687 -0.901 1.00 97.44 169 ILE A N 1
ATOM 1310 C CA . ILE A 1 169 ? 6.220 12.319 -2.027 1.00 97.44 169 ILE A CA 1
ATOM 1311 C C . ILE A 1 169 ? 5.612 11.142 -2.799 1.00 97.44 169 ILE A C 1
ATOM 1313 O O . ILE A 1 169 ? 5.656 11.145 -4.027 1.00 97.44 169 ILE A O 1
ATOM 1317 N N . GLY A 1 170 ? 5.004 10.174 -2.105 1.00 98.00 170 GLY A N 1
ATOM 1318 C CA . GLY A 1 170 ? 4.355 9.035 -2.750 1.00 98.00 170 GLY A CA 1
ATOM 1319 C C . GLY A 1 170 ? 3.128 9.412 -3.580 1.00 98.00 170 GLY A C 1
ATOM 1320 O O . GLY A 1 170 ? 2.999 8.959 -4.714 1.00 98.00 170 GLY A O 1
ATOM 1321 N N . MET A 1 171 ? 2.281 10.314 -3.077 1.00 98.56 171 MET A N 1
ATOM 1322 C CA . MET A 1 171 ? 1.147 10.855 -3.834 1.00 98.56 171 MET A CA 1
ATOM 1323 C C . MET A 1 171 ? 1.627 11.602 -5.079 1.00 98.56 171 MET A C 1
ATOM 1325 O O . MET A 1 171 ? 1.154 11.354 -6.181 1.00 98.56 171 MET A O 1
ATOM 1329 N N . ARG A 1 172 ? 2.625 12.475 -4.929 1.00 98.12 172 ARG A N 1
ATOM 1330 C CA . ARG A 1 172 ? 3.213 13.222 -6.050 1.00 98.12 172 ARG A CA 1
ATOM 1331 C C . ARG A 1 172 ? 3.814 12.311 -7.114 1.00 98.12 172 ARG A C 1
ATOM 1333 O O . ARG A 1 172 ? 3.631 12.560 -8.300 1.00 98.12 172 ARG A O 1
ATOM 1340 N N . ASN A 1 173 ? 4.480 11.238 -6.694 1.00 98.06 173 ASN A N 1
ATOM 1341 C CA . ASN A 1 173 ? 4.964 10.206 -7.599 1.00 98.06 173 ASN A CA 1
ATOM 1342 C C . ASN A 1 173 ? 3.806 9.537 -8.350 1.00 98.06 173 ASN A C 1
ATOM 1344 O O . ASN A 1 173 ? 3.831 9.456 -9.571 1.00 98.06 173 ASN A O 1
ATOM 1348 N N . ALA A 1 174 ? 2.768 9.097 -7.643 1.00 98.25 174 ALA A N 1
ATOM 1349 C CA . ALA A 1 174 ? 1.620 8.474 -8.286 1.00 98.25 174 ALA A CA 1
ATOM 1350 C C . ALA A 1 174 ? 0.925 9.406 -9.292 1.00 98.25 174 ALA A C 1
ATOM 1352 O O . ALA A 1 174 ? 0.588 8.964 -10.385 1.00 98.25 174 ALA A O 1
ATOM 1353 N N . LEU A 1 175 ? 0.776 10.692 -8.962 1.00 98.19 175 LEU A N 1
ATOM 1354 C CA . LEU A 1 175 ? 0.212 11.707 -9.857 1.00 98.19 175 LEU A CA 1
ATOM 1355 C C . LEU A 1 175 ? 1.050 11.912 -11.125 1.00 98.19 175 LEU A C 1
ATOM 1357 O O . LEU A 1 175 ? 0.485 12.115 -12.196 1.00 98.19 175 LEU A O 1
ATOM 1361 N N . GLU A 1 176 ? 2.378 11.849 -11.016 1.00 97.19 176 GLU A N 1
ATOM 1362 C CA . GLU A 1 176 ? 3.288 11.950 -12.165 1.00 97.19 176 GLU A CA 1
ATOM 1363 C C . GLU A 1 176 ? 3.111 10.768 -13.129 1.00 97.19 176 GLU A C 1
ATOM 1365 O O . GLU A 1 176 ? 3.090 10.944 -14.346 1.00 97.19 176 GLU A O 1
ATOM 1370 N N . TRP A 1 177 ? 2.969 9.555 -12.588 1.00 97.56 177 TRP A N 1
ATOM 1371 C CA . TRP A 1 177 ? 2.952 8.325 -13.385 1.00 97.56 177 TRP A CA 1
ATOM 1372 C C . TRP A 1 177 ? 1.554 7.844 -13.774 1.00 97.56 177 TRP A C 1
ATOM 1374 O O . TRP A 1 177 ? 1.440 6.972 -14.633 1.00 97.56 177 TRP A O 1
ATOM 1384 N N . ASN A 1 178 ? 0.49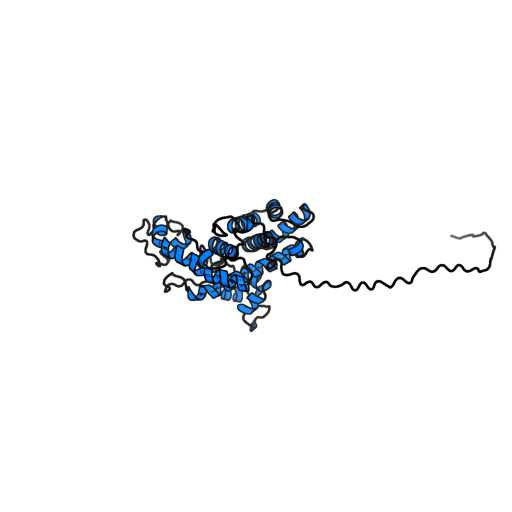4 8.394 -13.180 1.00 97.50 178 ASN A N 1
ATOM 1385 C CA . ASN A 1 178 ? -0.887 8.032 -13.471 1.00 97.50 178 ASN A CA 1
ATOM 1386 C C . ASN A 1 178 ? -1.725 9.268 -13.829 1.00 97.50 178 ASN A C 1
ATOM 1388 O O . ASN A 1 178 ? -2.282 9.956 -12.972 1.00 97.50 178 ASN A O 1
ATOM 1392 N N . SER A 1 179 ? -1.876 9.514 -15.132 1.00 94.81 179 SER A N 1
ATOM 1393 C CA . SER A 1 179 ? -2.668 10.637 -15.642 1.00 94.81 179 SER A CA 1
ATOM 1394 C C . SER A 1 179 ? -4.159 10.531 -15.317 1.00 94.81 179 SER A C 1
ATOM 1396 O O . SER A 1 179 ? -4.833 11.558 -15.267 1.00 94.81 179 SER A O 1
ATOM 1398 N N . ARG A 1 180 ? -4.690 9.316 -15.111 1.00 94.69 180 ARG A N 1
ATOM 1399 C CA . ARG A 1 180 ? -6.086 9.117 -14.701 1.00 94.69 180 ARG A CA 1
ATOM 1400 C C . ARG A 1 180 ? -6.286 9.584 -13.266 1.00 94.69 180 ARG A C 1
ATOM 1402 O O . ARG A 1 180 ? -7.171 10.403 -13.040 1.00 94.69 180 ARG A O 1
ATOM 1409 N N . LEU A 1 181 ? -5.410 9.161 -12.350 1.00 97.38 181 LEU A N 1
ATOM 1410 C CA . LEU A 1 181 ? -5.390 9.679 -10.981 1.00 97.38 181 LEU A CA 1
ATOM 1411 C C . LEU A 1 181 ? -5.304 11.207 -10.991 1.00 97.38 181 LEU A C 1
ATOM 1413 O O . LEU A 1 181 ? -6.121 11.876 -10.367 1.00 97.38 181 LEU A O 1
ATOM 1417 N N . ALA A 1 182 ? -4.356 11.769 -11.748 1.00 96.44 182 ALA A N 1
ATOM 1418 C CA . ALA A 1 182 ? -4.205 13.216 -11.848 1.00 96.44 182 ALA A CA 1
ATOM 1419 C C . ALA A 1 182 ? -5.491 13.899 -12.344 1.00 96.44 182 ALA A C 1
ATOM 1421 O O . ALA A 1 182 ? -5.920 14.886 -11.757 1.00 96.44 182 ALA A O 1
ATOM 1422 N N . ALA A 1 183 ? -6.157 13.362 -13.368 1.00 94.25 183 ALA A N 1
ATOM 1423 C CA . ALA A 1 183 ? -7.427 13.905 -13.853 1.00 94.25 183 ALA A CA 1
ATOM 1424 C C . ALA A 1 183 ? -8.566 13.820 -12.818 1.00 94.25 183 ALA A C 1
ATOM 1426 O O . ALA A 1 183 ? -9.487 14.633 -12.852 1.00 94.25 183 ALA A O 1
ATOM 1427 N N . GLU A 1 184 ? -8.510 12.846 -11.911 1.00 94.75 184 GLU A N 1
ATOM 1428 C CA . GLU A 1 184 ? -9.548 12.572 -10.921 1.00 94.75 184 GLU A CA 1
ATOM 1429 C C . GLU A 1 184 ? -9.436 13.421 -9.648 1.00 94.75 184 GLU A C 1
ATOM 1431 O O . GLU A 1 184 ? -10.460 13.747 -9.037 1.00 94.75 184 GLU A O 1
ATOM 1436 N N . VAL A 1 185 ? -8.214 13.747 -9.215 1.00 96.62 185 VAL A N 1
ATOM 1437 C CA . VAL A 1 185 ? -7.983 14.430 -7.928 1.00 96.62 185 VAL A CA 1
ATOM 1438 C C . VAL A 1 185 ? -7.381 15.826 -8.065 1.00 96.62 185 VAL A C 1
ATOM 1440 O O . VAL A 1 185 ? -7.478 16.615 -7.127 1.00 96.62 185 VAL A O 1
ATOM 1443 N N . CYS A 1 186 ? -6.777 16.167 -9.206 1.00 95.75 186 CYS A N 1
ATOM 1444 C CA . CYS A 1 186 ? -6.156 17.475 -9.376 1.00 95.75 186 CYS A CA 1
ATOM 1445 C C . CYS A 1 186 ? -7.172 18.553 -9.770 1.00 95.75 186 CYS A C 1
ATOM 1447 O O . CYS A 1 186 ? -7.966 18.360 -10.696 1.00 95.75 186 CYS A O 1
ATOM 1449 N N . PRO A 1 187 ? -7.083 19.757 -9.180 1.00 93.94 187 PRO A N 1
ATOM 1450 C CA . PRO A 1 187 ? -7.792 20.920 -9.688 1.00 93.94 187 PRO A CA 1
ATOM 1451 C C . PRO A 1 187 ? -7.403 21.215 -11.141 1.00 93.94 187 PRO A C 1
ATOM 1453 O O . PRO A 1 187 ? -6.218 21.318 -11.470 1.00 93.94 187 PRO A O 1
ATOM 1456 N N . ALA A 1 188 ? -8.400 21.455 -11.998 1.00 90.00 188 ALA A N 1
ATOM 1457 C CA . ALA A 1 188 ? -8.186 21.771 -13.414 1.00 90.00 188 ALA A CA 1
ATOM 1458 C C . ALA A 1 188 ? -7.260 22.986 -13.637 1.00 90.00 188 ALA A C 1
ATOM 1460 O O . ALA A 1 188 ? -6.587 23.079 -14.660 1.00 90.00 188 ALA A O 1
ATOM 1461 N N . THR A 1 189 ? -7.189 23.902 -12.667 1.00 91.94 189 THR A N 1
ATOM 1462 C CA . THR A 1 189 ? -6.326 25.091 -12.699 1.00 91.94 189 THR A CA 1
ATOM 1463 C C . THR A 1 189 ? -4.833 24.781 -12.596 1.00 91.94 189 THR A C 1
ATOM 1465 O O . THR A 1 189 ? -4.027 25.605 -13.020 1.00 91.94 189 THR A O 1
ATOM 1468 N N . LEU A 1 190 ? -4.447 23.630 -12.036 1.00 88.88 190 LEU A N 1
ATOM 1469 C CA . LEU A 1 190 ? -3.041 23.262 -11.862 1.00 88.88 190 LEU A CA 1
ATOM 1470 C C . LEU A 1 190 ? -2.482 22.473 -13.048 1.00 88.88 190 LEU A C 1
ATOM 1472 O O . LEU A 1 190 ? -1.278 22.538 -13.294 1.00 88.88 190 LEU A O 1
ATOM 1476 N N . GLY A 1 191 ? -3.320 21.738 -13.784 1.00 86.00 191 GLY A N 1
ATOM 1477 C CA . GLY A 1 191 ? -2.870 20.887 -14.887 1.00 86.00 191 GLY A CA 1
ATOM 1478 C C . GLY A 1 191 ? -1.672 20.015 -14.486 1.00 86.00 191 GLY A C 1
ATOM 1479 O O . GLY A 1 191 ? -1.685 19.356 -13.447 1.00 86.00 191 GLY A O 1
ATOM 1480 N N . THR A 1 192 ? -0.595 20.071 -15.272 1.00 83.50 192 THR A N 1
ATOM 1481 C CA . THR A 1 192 ? 0.637 19.295 -15.039 1.00 83.50 192 THR A CA 1
ATOM 1482 C C . THR A 1 192 ? 1.396 19.690 -13.769 1.00 83.50 192 THR A C 1
ATOM 1484 O O . THR A 1 192 ? 2.208 18.913 -13.280 1.00 83.50 192 THR A O 1
ATOM 1487 N N . TYR A 1 193 ? 1.145 20.870 -13.188 1.00 92.50 193 TYR A N 1
ATOM 1488 C CA . TYR A 1 193 ? 1.818 21.293 -11.955 1.00 92.50 193 TYR A CA 1
ATOM 1489 C C . TYR A 1 193 ? 1.331 20.543 -10.712 1.00 92.50 193 TYR A C 1
ATOM 1491 O O . TYR A 1 193 ? 2.016 20.570 -9.688 1.00 92.50 193 TYR A O 1
ATOM 1499 N N . CYS A 1 194 ? 0.189 19.853 -10.784 1.00 93.69 194 CYS A N 1
ATOM 1500 C CA . CYS A 1 194 ? -0.392 19.142 -9.649 1.00 93.69 194 CYS A CA 1
ATOM 1501 C C . CYS A 1 194 ? 0.576 18.120 -9.025 1.00 93.69 194 CYS A C 1
ATOM 1503 O O . CYS A 1 194 ? 0.833 18.186 -7.825 1.00 93.69 194 CYS A O 1
ATOM 1505 N N . ALA A 1 195 ? 1.210 17.265 -9.838 1.00 93.94 195 ALA A N 1
ATOM 1506 C CA . ALA A 1 195 ? 2.182 16.271 -9.367 1.00 93.94 195 ALA A CA 1
ATOM 1507 C C . ALA A 1 195 ? 3.413 16.909 -8.687 1.00 93.94 195 ALA A C 1
ATOM 1509 O O . ALA A 1 195 ? 4.034 16.341 -7.788 1.00 93.94 195 ALA A O 1
ATOM 1510 N N . SER A 1 196 ? 3.756 18.146 -9.055 1.00 95.12 196 SER A N 1
ATOM 1511 C CA . SER A 1 196 ? 4.871 18.878 -8.444 1.00 95.12 196 SER A CA 1
ATOM 1512 C C . SER A 1 196 ? 4.496 19.634 -7.159 1.00 95.12 196 SER A C 1
ATOM 1514 O O . SER A 1 196 ? 5.389 20.018 -6.402 1.00 95.12 196 SER A O 1
ATOM 1516 N N . SER A 1 197 ? 3.203 19.823 -6.880 1.00 97.12 197 SER A N 1
ATOM 1517 C CA . SER A 1 197 ? 2.711 20.657 -5.781 1.00 97.12 197 SER A CA 1
ATOM 1518 C C . SER A 1 197 ? 2.654 19.896 -4.456 1.00 97.12 197 SER A C 1
ATOM 1520 O O . SER A 1 197 ? 1.800 19.037 -4.246 1.00 97.12 197 SER A O 1
ATOM 1522 N N . VAL A 1 198 ? 3.529 20.266 -3.514 1.00 97.31 198 VAL A N 1
ATOM 1523 C CA . VAL A 1 198 ? 3.510 19.738 -2.136 1.00 97.31 198 VAL A CA 1
ATOM 1524 C C . VAL A 1 198 ? 2.179 20.049 -1.452 1.00 97.31 198 VAL A C 1
ATOM 1526 O O . VAL A 1 198 ? 1.577 19.165 -0.848 1.00 97.31 198 VAL A O 1
ATOM 1529 N N . THR A 1 199 ? 1.701 21.287 -1.577 1.00 97.44 199 THR A N 1
ATOM 1530 C CA . THR A 1 199 ? 0.457 21.734 -0.943 1.00 97.44 199 THR A CA 1
ATOM 1531 C C . THR A 1 199 ? -0.752 20.981 -1.477 1.00 97.44 199 THR A C 1
ATOM 1533 O O . THR A 1 199 ? -1.615 20.592 -0.698 1.00 97.44 199 THR A O 1
ATOM 1536 N N . GLU A 1 200 ? -0.827 20.767 -2.792 1.00 97.12 200 GLU A N 1
ATOM 1537 C CA . GLU A 1 200 ? -1.978 20.077 -3.374 1.00 97.12 200 GLU A CA 1
ATOM 1538 C C . GLU A 1 200 ? -1.978 18.591 -3.025 1.00 97.12 200 GLU A C 1
ATOM 1540 O O . GLU A 1 200 ? -3.009 18.057 -2.633 1.00 97.12 200 GLU A O 1
ATOM 1545 N N . ALA A 1 201 ? -0.811 17.946 -3.061 1.00 97.88 201 ALA A N 1
ATOM 1546 C CA . ALA A 1 201 ? -0.689 16.563 -2.628 1.00 97.88 201 ALA A CA 1
ATOM 1547 C C . ALA A 1 201 ? -1.130 16.367 -1.168 1.00 97.88 201 ALA A C 1
ATOM 1549 O O . ALA A 1 201 ? -1.804 15.384 -0.885 1.00 97.88 201 ALA A O 1
ATOM 1550 N N . ASN A 1 202 ? -0.83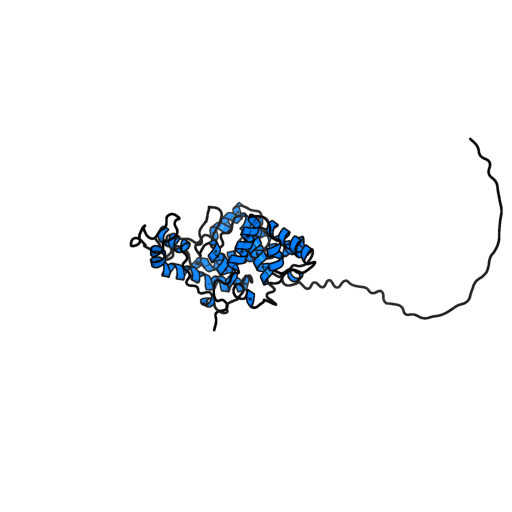2 17.307 -0.259 1.00 97.88 202 ASN A N 1
ATOM 1551 C CA . ASN A 1 202 ? -1.337 17.240 1.118 1.00 97.88 202 ASN A CA 1
ATOM 1552 C C . ASN A 1 202 ? -2.865 17.337 1.185 1.00 97.88 202 ASN A C 1
ATOM 1554 O O . ASN A 1 202 ? -3.477 16.519 1.856 1.00 97.88 202 ASN A O 1
ATOM 1558 N N . LYS A 1 203 ? -3.494 18.254 0.439 1.00 97.88 203 LYS A N 1
ATOM 1559 C CA . LYS A 1 203 ? -4.964 18.339 0.413 1.00 97.88 203 LYS A CA 1
ATOM 1560 C C . LYS A 1 203 ? -5.606 17.049 -0.086 1.00 97.88 203 LYS A C 1
ATOM 1562 O O . LYS A 1 203 ? -6.615 16.628 0.462 1.00 97.88 203 LYS A O 1
ATOM 1567 N N . ILE A 1 204 ? -5.033 16.429 -1.120 1.00 98.19 204 ILE A N 1
ATOM 1568 C CA . ILE A 1 204 ? -5.512 15.140 -1.634 1.00 98.19 204 ILE A CA 1
ATOM 1569 C C . ILE A 1 204 ? -5.354 14.064 -0.554 1.00 98.19 204 ILE A C 1
ATOM 1571 O O . ILE A 1 204 ? -6.288 13.306 -0.309 1.00 98.19 204 ILE A O 1
ATOM 1575 N N . LEU A 1 205 ? -4.203 14.014 0.119 1.00 98.56 205 LEU A N 1
ATOM 1576 C CA . LEU A 1 205 ? -3.938 13.055 1.193 1.00 98.56 205 LEU A CA 1
ATOM 1577 C C . LEU A 1 205 ? -4.888 13.211 2.382 1.00 98.56 205 LEU A C 1
ATOM 1579 O O . LEU A 1 205 ? -5.347 12.202 2.913 1.00 98.56 205 LEU A O 1
ATOM 1583 N N . ASP A 1 206 ? -5.246 14.442 2.746 1.00 98.06 206 ASP A N 1
ATOM 1584 C CA . ASP A 1 206 ? -6.229 14.711 3.799 1.00 98.06 206 ASP A CA 1
ATOM 1585 C C . ASP A 1 206 ? -7.595 14.085 3.471 1.00 98.06 206 ASP A C 1
ATOM 1587 O O . ASP A 1 206 ? -8.283 13.610 4.370 1.00 98.06 206 ASP A O 1
ATOM 1591 N N . THR A 1 207 ? -7.972 13.984 2.187 1.00 98.06 207 THR A N 1
ATOM 1592 C CA . THR A 1 207 ? -9.222 13.306 1.782 1.00 98.06 207 THR A CA 1
ATOM 1593 C C . THR A 1 207 ? -9.201 11.789 1.974 1.00 98.06 207 THR A C 1
ATOM 1595 O O . THR A 1 207 ? -10.253 11.156 1.949 1.00 98.06 207 THR A O 1
ATOM 1598 N N . LEU A 1 208 ? -8.023 11.185 2.168 1.00 98.56 208 LEU A N 1
ATOM 1599 C CA . LEU A 1 208 ? -7.884 9.746 2.415 1.00 98.56 208 LEU A CA 1
ATOM 1600 C C . LEU A 1 208 ? -8.053 9.386 3.894 1.00 98.56 208 LEU A C 1
ATOM 1602 O O . LEU A 1 208 ? -8.137 8.204 4.238 1.00 98.56 208 LEU A O 1
ATOM 1606 N N . VAL A 1 209 ? -8.087 10.395 4.765 1.00 98.38 209 VAL A N 1
ATOM 1607 C CA . VAL A 1 209 ? -8.271 10.242 6.204 1.00 98.38 209 VAL A CA 1
ATOM 1608 C C . VAL A 1 209 ? -9.759 10.324 6.511 1.00 98.38 209 VAL A C 1
ATOM 1610 O O . VAL A 1 209 ? -10.326 11.405 6.639 1.00 98.38 209 VAL A O 1
ATOM 1613 N N . ILE A 1 210 ? -10.398 9.161 6.620 1.00 98.25 210 ILE A N 1
ATOM 1614 C CA . ILE A 1 210 ? -11.856 9.055 6.793 1.00 98.25 210 ILE A CA 1
ATOM 1615 C C . ILE A 1 210 ? -12.259 8.570 8.190 1.00 98.25 210 ILE A C 1
ATOM 1617 O O . ILE A 1 210 ? -13.386 8.118 8.401 1.00 98.25 210 ILE A O 1
ATOM 1621 N N . THR A 1 211 ? -11.348 8.652 9.162 1.00 97.88 211 THR A N 1
ATOM 1622 C CA . THR A 1 211 ? -11.701 8.497 10.578 1.00 97.88 211 THR A CA 1
ATOM 1623 C C . THR A 1 211 ? -12.618 9.628 11.031 1.00 97.88 211 THR A C 1
ATOM 1625 O O . THR A 1 211 ? -12.404 10.786 10.679 1.00 97.88 211 THR A O 1
ATOM 1628 N N . CYS A 1 212 ? -13.625 9.300 11.832 1.00 94.81 212 CYS A N 1
ATOM 1629 C CA . CYS A 1 212 ? -14.729 10.190 12.170 1.00 94.81 212 CYS A CA 1
ATOM 1630 C C . CYS A 1 212 ? -15.216 9.903 13.603 1.00 94.81 212 CYS A C 1
ATOM 1632 O O . CYS A 1 212 ? -15.682 8.789 13.849 1.00 94.81 212 CYS A O 1
ATOM 1634 N N . PRO A 1 213 ? -15.142 10.874 14.539 1.00 91.25 213 PRO A N 1
ATOM 1635 C CA . PRO A 1 213 ? -15.512 10.659 15.944 1.00 91.25 213 PRO A CA 1
ATOM 1636 C C . PRO A 1 213 ? -16.981 10.281 16.165 1.00 91.25 213 PRO A C 1
ATOM 1638 O O . PRO A 1 213 ? -17.288 9.518 17.074 1.00 91.25 213 PRO A O 1
ATOM 1641 N N . ASP A 1 214 ? -17.880 10.794 15.322 1.00 92.06 214 ASP A N 1
ATOM 1642 C CA . ASP A 1 214 ? -19.330 10.594 15.459 1.00 92.06 214 ASP A CA 1
ATOM 1643 C C . ASP A 1 214 ? -19.858 9.412 14.622 1.00 92.06 214 ASP A C 1
ATOM 1645 O O . ASP A 1 214 ? -21.059 9.139 14.589 1.00 92.06 214 ASP A O 1
ATOM 1649 N N . CYS A 1 215 ? -18.975 8.706 13.913 1.00 95.69 215 CYS A N 1
ATOM 1650 C CA . CYS A 1 215 ? -19.353 7.582 13.067 1.00 95.69 215 CYS A CA 1
ATOM 1651 C C . CYS A 1 215 ? -19.448 6.296 13.893 1.00 95.69 215 CYS A C 1
ATOM 1653 O O . CYS A 1 215 ? -18.588 6.025 14.726 1.00 95.69 215 CYS A O 1
ATOM 1655 N N . GLN A 1 216 ? -20.446 5.452 13.599 1.00 93.88 216 GLN A N 1
ATOM 1656 C CA . GLN A 1 216 ? -20.730 4.212 14.343 1.00 93.88 216 GLN A CA 1
ATOM 1657 C C . GLN A 1 216 ? -19.494 3.324 14.574 1.00 93.88 216 GLN A C 1
ATOM 1659 O O . GLN A 1 216 ? -19.370 2.701 15.622 1.00 93.88 216 GLN A O 1
ATOM 1664 N N . TYR A 1 217 ? -18.588 3.265 13.596 1.00 96.00 217 TYR A N 1
ATOM 1665 C CA . TYR A 1 217 ? -17.380 2.438 13.643 1.00 96.00 217 TYR A CA 1
ATOM 1666 C C . TYR A 1 217 ? -16.087 3.266 13.691 1.00 96.00 217 TYR A C 1
ATOM 1668 O O . TYR A 1 217 ? -15.014 2.755 13.383 1.00 96.00 217 TYR A O 1
ATOM 1676 N N . GLY A 1 218 ? -16.182 4.564 13.999 1.00 96.81 218 GLY A N 1
ATOM 1677 C CA . GLY A 1 218 ? -15.050 5.494 13.954 1.00 96.81 218 GLY A CA 1
ATOM 1678 C C . GLY A 1 218 ? -14.551 5.821 12.541 1.00 96.81 218 GLY A C 1
ATOM 1679 O O . GLY A 1 218 ? -13.524 6.478 12.391 1.00 96.81 218 GLY A O 1
ATOM 1680 N N . VAL A 1 219 ? -15.259 5.366 11.501 1.00 97.81 219 VAL A N 1
ATOM 1681 C CA . VAL A 1 219 ? -14.904 5.512 10.081 1.00 97.81 219 VAL A CA 1
ATOM 1682 C C . VAL A 1 219 ? -16.143 5.919 9.279 1.00 97.81 219 VAL A C 1
ATOM 1684 O O . VAL A 1 219 ? -17.215 5.337 9.461 1.00 97.81 219 VAL A O 1
ATOM 1687 N N . ALA A 1 220 ? -15.995 6.889 8.375 1.00 97.56 220 ALA A N 1
ATOM 1688 C CA . ALA A 1 220 ? -17.027 7.298 7.422 1.00 97.56 220 ALA A CA 1
ATOM 1689 C C . ALA A 1 220 ? -17.152 6.264 6.287 1.00 97.56 220 ALA A C 1
ATOM 1691 O O . ALA A 1 220 ? -16.537 6.384 5.226 1.00 97.56 220 ALA A O 1
ATOM 1692 N N . VAL A 1 221 ? -17.909 5.192 6.544 1.00 95.88 221 VAL A N 1
ATOM 1693 C CA . VAL A 1 221 ? -18.027 4.028 5.643 1.00 95.88 221 VAL A CA 1
ATOM 1694 C C . VAL A 1 221 ? -18.575 4.373 4.253 1.00 95.88 221 VAL A C 1
ATOM 1696 O O . VAL A 1 221 ? -18.272 3.686 3.283 1.00 95.88 221 VAL A O 1
ATOM 1699 N N . ASP A 1 222 ? -19.332 5.461 4.133 1.00 96.31 222 ASP A N 1
ATOM 1700 C CA . ASP A 1 222 ? -19.845 5.999 2.872 1.00 96.31 222 ASP A CA 1
ATOM 1701 C C . ASP A 1 222 ? -18.733 6.532 1.948 1.00 96.31 222 ASP A C 1
ATOM 1703 O O . ASP A 1 222 ? -18.906 6.562 0.729 1.00 96.31 222 ASP A O 1
ATOM 1707 N N . GLN A 1 223 ? -17.566 6.878 2.501 1.00 98.00 223 GLN A N 1
ATOM 1708 C CA . GLN A 1 223 ? -16.409 7.363 1.744 1.00 98.00 223 GLN A CA 1
ATOM 1709 C C . GLN A 1 223 ? -15.454 6.248 1.291 1.00 98.00 223 GLN A C 1
ATOM 1711 O O . GLN A 1 223 ? -14.577 6.506 0.462 1.00 98.00 223 GLN A O 1
ATOM 1716 N N . ILE A 1 224 ? -15.628 5.007 1.774 1.00 98.31 224 ILE A N 1
ATOM 1717 C CA . ILE A 1 224 ? -14.726 3.873 1.494 1.00 98.31 224 ILE A CA 1
ATOM 1718 C C . ILE A 1 224 ? -14.507 3.679 -0.010 1.00 98.31 224 ILE A C 1
ATOM 1720 O O . ILE A 1 224 ? -13.364 3.557 -0.447 1.00 98.31 224 ILE A O 1
ATOM 1724 N N . ASN A 1 225 ? -15.578 3.711 -0.810 1.00 98.19 225 ASN A N 1
ATOM 1725 C CA . ASN A 1 225 ? -15.482 3.519 -2.260 1.00 98.19 225 ASN A CA 1
ATOM 1726 C C . ASN A 1 225 ? -14.510 4.510 -2.908 1.00 98.19 225 ASN A C 1
ATOM 1728 O O . ASN A 1 225 ? -13.644 4.107 -3.679 1.00 98.19 225 ASN A O 1
ATOM 1732 N N . ARG A 1 226 ? -14.617 5.798 -2.561 1.00 97.75 226 ARG A N 1
ATOM 1733 C CA . ARG A 1 226 ? -13.771 6.848 -3.137 1.00 97.75 226 ARG A CA 1
ATOM 1734 C C . ARG A 1 226 ? -12.313 6.697 -2.711 1.00 97.75 226 ARG A C 1
ATOM 1736 O O . ARG A 1 226 ? -11.425 6.801 -3.551 1.00 97.75 226 ARG A O 1
ATOM 1743 N N . VAL A 1 227 ? -12.051 6.465 -1.425 1.00 98.25 227 VAL A N 1
ATOM 1744 C CA . VAL A 1 227 ? -10.663 6.394 -0.936 1.00 98.25 227 VAL A CA 1
ATOM 1745 C C . VAL A 1 227 ? -9.949 5.123 -1.387 1.00 98.25 227 VAL A C 1
ATOM 1747 O O . VAL A 1 227 ? -8.747 5.165 -1.635 1.00 98.25 227 VAL A O 1
ATOM 1750 N N . VAL A 1 228 ? -10.671 4.008 -1.547 1.00 98.69 228 VAL A N 1
ATOM 1751 C CA . VAL A 1 228 ? -10.112 2.764 -2.095 1.00 98.69 228 VAL A CA 1
ATOM 1752 C C . VAL A 1 228 ? -9.830 2.894 -3.593 1.00 98.69 228 VAL A C 1
ATOM 1754 O O . VAL A 1 228 ? -8.795 2.404 -4.041 1.00 98.69 228 VAL A O 1
ATOM 1757 N N . ASP A 1 229 ? -10.683 3.586 -4.356 1.00 98.44 229 ASP A N 1
ATOM 1758 C CA . ASP A 1 229 ? -10.434 3.877 -5.777 1.00 98.44 229 ASP A CA 1
ATOM 1759 C C . ASP A 1 229 ? -9.156 4.719 -5.938 1.00 98.44 229 ASP A C 1
ATOM 1761 O O . ASP A 1 229 ? -8.224 4.287 -6.618 1.00 98.44 229 ASP A O 1
ATOM 1765 N N . ILE A 1 230 ? -9.019 5.824 -5.184 1.00 98.62 230 ILE A N 1
ATOM 1766 C CA . ILE A 1 230 ? -7.784 6.631 -5.171 1.00 98.62 230 ILE A CA 1
ATOM 1767 C C . ILE A 1 230 ? -6.574 5.789 -4.745 1.00 98.62 230 ILE A C 1
ATOM 1769 O O . ILE A 1 230 ? -5.520 5.856 -5.378 1.00 98.62 230 ILE A O 1
ATOM 1773 N N . GLN A 1 231 ? -6.698 4.986 -3.683 1.00 98.62 231 GLN A N 1
ATOM 1774 C CA . GLN A 1 231 ? -5.608 4.126 -3.221 1.00 98.62 231 GLN A CA 1
ATOM 1775 C C . GLN A 1 231 ? -5.162 3.155 -4.321 1.00 98.62 231 GLN A C 1
ATOM 1777 O O . GLN A 1 231 ? -3.961 2.971 -4.512 1.00 98.62 231 GLN A O 1
ATOM 1782 N N . SER A 1 232 ? -6.106 2.555 -5.047 1.00 98.69 232 SER A N 1
ATOM 1783 C CA . SER A 1 232 ? -5.840 1.643 -6.159 1.00 98.69 232 SER A CA 1
ATOM 1784 C C . SER A 1 232 ? -5.128 2.356 -7.312 1.00 98.69 232 SER A C 1
ATOM 1786 O O . SER A 1 232 ? -4.084 1.901 -7.782 1.00 98.69 232 SER A O 1
ATOM 1788 N N . GLU A 1 233 ? -5.611 3.534 -7.704 1.00 98.69 233 GLU A N 1
ATOM 1789 C CA . GLU A 1 233 ? -4.983 4.377 -8.726 1.00 98.69 233 GLU A CA 1
ATOM 1790 C C . GLU A 1 233 ? -3.553 4.800 -8.332 1.00 98.69 233 GLU A C 1
ATOM 1792 O O . GLU A 1 233 ? -2.650 4.840 -9.178 1.00 98.69 233 GLU A O 1
ATOM 1797 N N . VAL A 1 234 ? -3.300 5.043 -7.040 1.00 98.81 234 VAL A N 1
ATOM 1798 C CA . VAL A 1 234 ? -1.951 5.299 -6.519 1.00 98.81 234 VAL A CA 1
ATOM 1799 C C . VAL A 1 234 ? -1.036 4.093 -6.738 1.00 98.81 234 VAL A C 1
ATOM 1801 O O . VAL A 1 234 ? 0.053 4.259 -7.293 1.00 98.81 234 VAL A O 1
ATOM 1804 N N . VAL A 1 235 ? -1.460 2.875 -6.370 1.00 98.75 235 VAL A N 1
ATOM 1805 C CA . VAL A 1 235 ? -0.640 1.664 -6.589 1.00 98.75 235 VAL A CA 1
ATOM 1806 C C . VAL A 1 235 ? -0.380 1.436 -8.083 1.00 98.75 235 VAL A C 1
ATOM 1808 O O . VAL A 1 235 ? 0.741 1.097 -8.471 1.00 98.75 235 VAL A O 1
ATOM 1811 N N . LEU A 1 236 ? -1.375 1.681 -8.941 1.00 98.75 236 LEU A N 1
ATOM 1812 C CA . LEU A 1 236 ? -1.206 1.583 -10.391 1.00 98.75 236 LEU A CA 1
ATOM 1813 C C . LEU A 1 236 ? -0.153 2.574 -10.917 1.00 98.75 236 LEU A C 1
ATOM 1815 O O . LEU A 1 236 ? 0.684 2.193 -11.737 1.00 98.75 236 LEU A O 1
ATOM 1819 N N . GLY A 1 237 ? -0.123 3.807 -10.399 1.00 98.50 237 GLY A N 1
ATOM 1820 C CA . GLY A 1 237 ? 0.926 4.783 -10.718 1.00 98.50 237 GLY A CA 1
ATOM 1821 C C . GLY A 1 237 ? 2.330 4.284 -10.363 1.00 98.50 237 GLY A C 1
ATOM 1822 O O . GLY A 1 237 ? 3.260 4.406 -11.163 1.00 98.50 237 GLY A O 1
ATOM 1823 N N . TYR A 1 238 ? 2.483 3.617 -9.217 1.00 98.81 238 TYR A N 1
ATOM 1824 C CA . TYR A 1 238 ? 3.743 2.960 -8.855 1.00 98.81 238 TYR A CA 1
ATOM 1825 C C . TYR A 1 238 ? 4.111 1.807 -9.796 1.00 98.81 238 TYR A C 1
ATOM 1827 O O . TYR A 1 238 ? 5.302 1.597 -10.059 1.00 98.81 238 TYR A O 1
ATOM 1835 N N . CYS A 1 239 ? 3.132 1.082 -10.342 1.00 98.81 239 CYS A N 1
ATOM 1836 C CA . CYS A 1 239 ? 3.400 0.064 -11.353 1.00 98.81 239 CYS A CA 1
ATOM 1837 C C . CYS A 1 239 ? 3.877 0.690 -12.670 1.00 98.81 239 CYS A C 1
ATOM 1839 O O . CYS A 1 239 ? 4.863 0.229 -13.248 1.00 98.81 239 CYS A O 1
ATOM 1841 N N . TYR A 1 240 ? 3.259 1.787 -13.118 1.00 98.69 240 TYR A N 1
ATOM 1842 C CA . TYR A 1 240 ? 3.709 2.502 -14.315 1.00 98.69 240 TYR A CA 1
ATOM 1843 C C . TYR A 1 240 ? 5.126 3.057 -14.166 1.00 98.69 240 TYR A C 1
ATOM 1845 O O . TYR A 1 240 ? 5.951 2.869 -15.065 1.00 98.69 240 TYR A O 1
ATOM 1853 N N . GLN A 1 241 ? 5.464 3.624 -13.005 1.00 98.69 241 GLN A N 1
ATOM 1854 C CA . GLN A 1 241 ? 6.850 3.979 -12.711 1.00 98.69 241 GLN A CA 1
ATOM 1855 C C . GLN A 1 241 ? 7.767 2.754 -12.768 1.00 98.69 241 GLN A C 1
ATOM 1857 O O . GLN A 1 241 ? 8.839 2.809 -13.363 1.00 98.69 241 GLN A O 1
ATOM 1862 N N . THR A 1 242 ? 7.353 1.635 -12.174 1.00 98.81 242 THR A N 1
ATOM 1863 C CA . THR A 1 242 ? 8.137 0.392 -12.155 1.00 98.81 242 THR A CA 1
ATOM 1864 C C . THR A 1 242 ? 8.419 -0.116 -13.569 1.00 98.81 242 THR A C 1
ATOM 1866 O O . THR A 1 242 ? 9.559 -0.461 -13.886 1.00 98.81 242 THR A O 1
ATOM 1869 N N . ALA A 1 243 ? 7.423 -0.089 -14.457 1.00 98.56 243 ALA A N 1
ATOM 1870 C CA . ALA A 1 243 ? 7.596 -0.418 -15.867 1.00 98.56 243 ALA A CA 1
ATOM 1871 C C . ALA A 1 243 ? 8.634 0.491 -16.549 1.00 98.56 243 ALA A C 1
ATOM 1873 O O . ALA A 1 243 ? 9.478 -0.006 -17.301 1.00 98.56 243 ALA A O 1
ATOM 1874 N N . GLN A 1 244 ? 8.616 1.795 -16.254 1.00 98.50 244 GLN A N 1
ATOM 1875 C CA . GLN A 1 244 ? 9.611 2.730 -16.776 1.00 98.50 244 GLN A CA 1
ATOM 1876 C C . GLN A 1 244 ? 11.010 2.481 -16.195 1.00 98.50 244 GLN A C 1
ATOM 1878 O O . GLN A 1 244 ? 11.995 2.551 -16.927 1.00 98.50 244 GLN A O 1
ATOM 1883 N N . LEU A 1 245 ? 11.126 2.163 -14.903 1.00 98.75 245 LEU A N 1
ATOM 1884 C CA . LEU A 1 245 ? 12.408 1.836 -14.271 1.00 98.75 245 LEU A CA 1
ATOM 1885 C C . LEU A 1 245 ? 13.038 0.591 -14.899 1.00 98.75 245 LEU A C 1
ATOM 1887 O O . LEU A 1 245 ? 14.242 0.586 -15.145 1.00 98.75 245 LEU A O 1
ATOM 1891 N N . ILE A 1 246 ? 12.231 -0.425 -15.222 1.00 98.69 246 ILE A N 1
ATOM 1892 C CA . ILE A 1 246 ? 12.696 -1.616 -15.943 1.00 98.69 246 ILE A CA 1
ATOM 1893 C C . ILE A 1 246 ? 13.237 -1.235 -17.323 1.00 98.69 246 ILE A C 1
ATOM 1895 O O . ILE A 1 246 ? 14.334 -1.661 -17.687 1.00 98.69 246 ILE A O 1
ATOM 1899 N N . PHE A 1 247 ? 12.514 -0.399 -18.075 1.00 98.31 247 PHE A N 1
ATOM 1900 C CA . PHE A 1 247 ? 12.995 0.084 -19.369 1.00 98.31 247 PHE A CA 1
ATOM 1901 C C . PHE A 1 247 ? 14.305 0.861 -19.232 1.00 98.31 247 PHE A C 1
ATOM 1903 O O . PHE A 1 247 ? 15.253 0.601 -19.967 1.00 98.31 247 PHE A O 1
ATOM 1910 N N . ASN A 1 248 ? 14.402 1.756 -18.250 1.00 98.50 248 ASN A N 1
ATOM 1911 C CA . ASN A 1 248 ? 15.616 2.529 -18.009 1.00 98.50 248 ASN A CA 1
ATOM 1912 C C . ASN A 1 248 ? 16.809 1.635 -17.629 1.00 98.50 248 ASN A C 1
ATOM 1914 O O . ASN A 1 248 ? 17.938 1.938 -18.004 1.00 98.50 248 ASN A O 1
ATOM 1918 N N . ALA A 1 249 ? 16.578 0.555 -16.878 1.00 98.38 249 ALA A N 1
ATOM 1919 C CA . ALA A 1 249 ? 17.627 -0.349 -16.411 1.00 98.38 249 ALA A CA 1
ATOM 1920 C C . ALA A 1 249 ? 18.122 -1.323 -17.494 1.00 98.38 249 ALA A C 1
ATOM 1922 O O . ALA A 1 249 ? 19.278 -1.737 -17.459 1.00 98.38 249 ALA A O 1
ATOM 1923 N N . THR A 1 250 ? 17.256 -1.701 -18.440 1.00 98.19 250 THR A N 1
ATOM 1924 C CA . THR A 1 250 ? 17.507 -2.819 -19.373 1.00 98.19 250 THR A CA 1
ATOM 1925 C C . THR A 1 250 ? 17.506 -2.416 -20.849 1.00 98.19 250 THR A C 1
ATOM 1927 O O . THR A 1 250 ? 18.027 -3.141 -21.691 1.00 98.19 250 THR A O 1
ATOM 1930 N N . GLY A 1 251 ? 16.891 -1.280 -21.190 1.00 97.38 251 GLY A N 1
ATOM 1931 C CA . GLY A 1 251 ? 16.552 -0.886 -22.561 1.00 97.38 251 GLY A CA 1
ATOM 1932 C C . GLY A 1 251 ? 15.374 -1.663 -23.167 1.00 97.38 251 GLY A C 1
ATOM 1933 O O . GLY A 1 251 ? 15.028 -1.441 -24.327 1.00 97.38 251 GLY A O 1
ATOM 1934 N N . TRP A 1 252 ? 14.764 -2.590 -22.421 1.00 97.06 252 TRP A N 1
ATOM 1935 C CA . TRP A 1 252 ? 13.704 -3.477 -22.898 1.00 97.06 252 TRP A CA 1
ATOM 1936 C C . TRP A 1 252 ? 12.361 -3.076 -22.289 1.00 97.06 252 TRP A C 1
ATOM 1938 O O . TRP A 1 252 ? 12.269 -2.682 -21.127 1.00 97.06 252 TRP A O 1
ATOM 1948 N N . LYS A 1 253 ? 11.280 -3.188 -23.072 1.00 96.06 253 LYS A N 1
ATOM 1949 C CA . LYS A 1 253 ? 9.922 -3.013 -22.536 1.00 96.06 253 LYS A CA 1
ATOM 1950 C C . LYS A 1 253 ? 9.683 -4.042 -21.431 1.00 96.06 253 LYS A C 1
ATOM 1952 O O . LYS A 1 253 ? 9.986 -5.216 -21.621 1.00 96.06 253 LYS A O 1
ATOM 1957 N N . SER A 1 254 ? 9.086 -3.625 -20.318 1.00 96.88 254 SER A N 1
ATOM 1958 C CA . SER A 1 254 ? 8.946 -4.452 -19.110 1.00 96.88 254 SER A CA 1
ATOM 1959 C C . SER A 1 254 ? 8.245 -5.795 -19.335 1.00 96.88 254 SER A C 1
ATOM 1961 O O . SER A 1 254 ? 8.669 -6.786 -18.754 1.00 96.88 254 SER A O 1
ATOM 1963 N N . GLY A 1 255 ? 7.262 -5.874 -20.239 1.00 95.25 255 GLY A N 1
ATOM 1964 C CA . GLY A 1 255 ? 6.610 -7.143 -20.603 1.00 95.25 255 GLY A CA 1
ATOM 1965 C C . GLY A 1 255 ? 7.518 -8.171 -21.298 1.00 95.25 255 GLY A C 1
ATOM 1966 O O . GLY A 1 255 ? 7.145 -9.334 -21.392 1.00 95.25 255 GLY A O 1
ATOM 1967 N N . ASN A 1 256 ? 8.704 -7.762 -21.763 1.00 95.62 256 ASN A N 1
ATOM 1968 C CA . ASN A 1 256 ? 9.740 -8.655 -22.294 1.00 95.62 256 ASN A CA 1
ATOM 1969 C C . ASN A 1 256 ? 10.817 -8.996 -21.252 1.00 95.62 256 ASN A C 1
ATOM 1971 O O . ASN A 1 256 ? 11.744 -9.733 -21.570 1.00 95.62 256 ASN A O 1
ATOM 1975 N N . VAL A 1 257 ? 10.750 -8.412 -20.053 1.00 97.69 257 VAL A N 1
ATOM 1976 C CA . VAL A 1 257 ? 11.782 -8.542 -19.014 1.00 97.69 257 VAL A CA 1
ATOM 1977 C C . VAL A 1 257 ? 11.267 -9.335 -17.825 1.00 97.69 257 VAL A C 1
ATOM 1979 O O . VAL A 1 257 ? 11.995 -10.171 -17.305 1.00 97.69 257 VAL A O 1
ATOM 1982 N N . VAL A 1 258 ? 10.034 -9.073 -17.395 1.00 97.62 258 VAL A N 1
ATOM 1983 C CA . VAL A 1 258 ? 9.428 -9.679 -16.207 1.00 97.62 258 VAL A CA 1
ATOM 1984 C C . VAL A 1 258 ? 8.031 -10.200 -16.514 1.00 97.62 258 VAL A C 1
ATOM 1986 O O . VAL A 1 258 ? 7.334 -9.673 -17.383 1.00 97.62 258 VAL A O 1
ATOM 1989 N N . ASP A 1 259 ? 7.612 -11.218 -15.767 1.00 96.62 259 ASP A N 1
ATOM 1990 C CA . ASP A 1 259 ? 6.230 -11.688 -15.767 1.00 96.62 259 ASP A CA 1
ATOM 1991 C C . ASP A 1 259 ? 5.310 -10.791 -14.913 1.00 96.62 259 ASP A C 1
ATOM 1993 O O . ASP A 1 259 ? 5.747 -9.879 -14.199 1.00 96.62 259 ASP A O 1
ATOM 1997 N N . TYR A 1 260 ? 4.001 -11.041 -15.015 1.00 97.44 260 TYR A N 1
ATOM 1998 C CA . TYR A 1 260 ? 2.978 -10.265 -14.312 1.00 97.44 260 TYR A CA 1
ATOM 1999 C C . TYR A 1 260 ? 3.122 -10.328 -12.772 1.00 97.44 260 TYR A C 1
ATOM 2001 O O . TYR A 1 260 ? 3.067 -9.281 -12.125 1.00 97.44 260 TYR A O 1
ATOM 2009 N N . PRO A 1 261 ? 3.385 -11.490 -12.142 1.00 97.94 261 PRO A N 1
ATOM 2010 C CA . PRO A 1 261 ? 3.699 -11.540 -10.713 1.00 97.94 261 PRO A CA 1
ATOM 2011 C C . PRO A 1 261 ? 4.926 -10.702 -10.319 1.00 97.94 261 PRO A C 1
ATOM 2013 O O . PRO A 1 261 ? 4.892 -9.961 -9.333 1.00 97.94 261 PRO A O 1
ATOM 2016 N N . THR A 1 262 ? 6.012 -10.780 -11.091 1.00 98.38 262 THR A N 1
ATOM 2017 C CA . THR A 1 262 ? 7.265 -10.087 -10.774 1.00 98.38 262 THR A CA 1
ATOM 2018 C C . THR A 1 262 ? 7.112 -8.569 -10.866 1.00 98.38 262 THR A C 1
ATOM 2020 O O . THR A 1 262 ? 7.644 -7.868 -10.003 1.00 98.38 262 THR A O 1
ATOM 2023 N N . ILE A 1 263 ? 6.354 -8.029 -11.833 1.00 98.50 263 ILE A N 1
ATOM 2024 C CA . ILE A 1 263 ? 6.149 -6.571 -11.896 1.00 98.50 263 ILE A CA 1
ATOM 2025 C C . ILE A 1 263 ? 5.352 -6.033 -10.702 1.00 98.50 263 ILE A C 1
ATOM 2027 O O . ILE A 1 263 ? 5.682 -4.966 -10.186 1.00 98.50 263 ILE A O 1
ATOM 2031 N N . TRP A 1 264 ? 4.364 -6.772 -10.193 1.00 98.69 264 TRP A N 1
ATOM 2032 C CA . TRP A 1 264 ? 3.632 -6.360 -8.990 1.00 98.69 264 TRP A CA 1
ATOM 2033 C C . TRP A 1 264 ? 4.484 -6.462 -7.720 1.00 98.69 264 TRP A C 1
ATOM 2035 O O . TRP A 1 264 ? 4.433 -5.566 -6.880 1.00 98.69 264 TRP A O 1
ATOM 2045 N N . LYS A 1 265 ? 5.355 -7.472 -7.601 1.00 98.75 265 LYS A N 1
ATOM 2046 C CA . LYS A 1 265 ? 6.336 -7.540 -6.501 1.00 98.75 265 LYS A CA 1
ATOM 2047 C C . LYS A 1 265 ? 7.342 -6.383 -6.552 1.00 98.75 265 LYS A C 1
ATOM 2049 O O . LYS A 1 265 ? 7.622 -5.766 -5.525 1.00 98.75 265 LYS A O 1
ATOM 2054 N N . LEU A 1 266 ? 7.822 -6.022 -7.744 1.00 98.88 266 LEU A N 1
ATOM 2055 C CA . LEU A 1 266 ? 8.644 -4.823 -7.944 1.00 98.88 266 LEU A CA 1
ATOM 2056 C C . LEU A 1 266 ? 7.880 -3.531 -7.633 1.00 98.88 266 LEU A C 1
ATOM 2058 O O . LEU A 1 266 ? 8.465 -2.598 -7.094 1.00 98.88 266 LEU A O 1
ATOM 2062 N N . THR A 1 267 ? 6.581 -3.487 -7.927 1.00 98.88 267 THR A N 1
ATOM 2063 C CA . THR A 1 267 ? 5.711 -2.352 -7.596 1.00 98.88 267 THR A CA 1
ATOM 2064 C C . THR A 1 267 ? 5.619 -2.156 -6.086 1.00 98.88 267 THR A C 1
ATOM 2066 O O . THR A 1 267 ? 5.769 -1.034 -5.617 1.00 98.88 267 THR A O 1
ATOM 2069 N N . LEU A 1 268 ? 5.465 -3.235 -5.311 1.00 98.81 268 LEU A N 1
ATOM 2070 C CA . LEU A 1 268 ? 5.490 -3.186 -3.843 1.00 98.81 268 LEU A CA 1
ATOM 2071 C C . LEU A 1 268 ? 6.867 -2.769 -3.300 1.00 98.81 268 LEU A C 1
ATOM 2073 O O . LEU A 1 268 ? 6.947 -1.964 -2.373 1.00 98.81 268 LEU A O 1
ATOM 2077 N N . LEU A 1 269 ? 7.957 -3.260 -3.906 1.00 98.75 269 LEU A N 1
ATOM 2078 C CA . LEU A 1 269 ? 9.316 -2.810 -3.583 1.00 98.75 269 LEU A CA 1
ATOM 2079 C C . LEU A 1 269 ? 9.478 -1.303 -3.846 1.00 98.75 269 LEU A C 1
ATOM 2081 O O . LEU A 1 269 ? 10.045 -0.596 -3.016 1.00 98.75 269 LEU A O 1
ATOM 2085 N N . ASN A 1 270 ? 8.949 -0.803 -4.965 1.00 98.69 270 ASN A N 1
ATOM 2086 C CA . ASN A 1 270 ? 8.959 0.619 -5.296 1.00 98.69 270 ASN A CA 1
ATOM 2087 C C . ASN A 1 270 ? 8.124 1.440 -4.304 1.00 98.69 270 ASN A C 1
ATOM 2089 O O . ASN A 1 270 ? 8.580 2.471 -3.817 1.00 98.69 270 ASN A O 1
ATOM 2093 N N . TYR A 1 271 ? 6.917 0.968 -3.981 1.00 98.56 271 TYR A N 1
ATOM 2094 C CA . TYR A 1 271 ? 5.996 1.622 -3.052 1.00 98.56 271 TYR A CA 1
ATOM 2095 C C . TYR A 1 271 ? 6.645 1.860 -1.686 1.00 98.56 271 TYR A C 1
ATOM 2097 O O . TYR A 1 271 ? 6.547 2.953 -1.133 1.00 98.56 271 TYR A O 1
ATOM 2105 N N . ASN A 1 272 ? 7.367 0.856 -1.179 1.00 98.12 272 ASN A N 1
ATOM 2106 C CA . ASN A 1 272 ? 7.940 0.887 0.163 1.00 98.12 272 ASN A CA 1
ATOM 2107 C C . ASN A 1 272 ? 9.367 1.457 0.237 1.00 98.12 272 ASN A C 1
ATOM 2109 O O . ASN A 1 272 ? 9.678 2.204 1.160 1.00 98.12 272 ASN A O 1
ATOM 2113 N N . ALA A 1 273 ? 10.242 1.098 -0.708 1.00 97.56 273 ALA A N 1
ATOM 2114 C CA . ALA A 1 273 ? 11.672 1.432 -0.662 1.00 97.56 273 ALA A CA 1
ATOM 2115 C C . ALA A 1 273 ? 12.135 2.374 -1.786 1.00 97.56 273 ALA A C 1
ATOM 2117 O O . ALA A 1 273 ? 13.275 2.845 -1.774 1.00 97.56 273 ALA A O 1
ATOM 2118 N N . GLY A 1 274 ? 11.257 2.691 -2.736 1.00 97.44 274 GLY A N 1
ATOM 2119 C CA . GLY A 1 274 ? 11.492 3.697 -3.760 1.00 97.44 274 GLY A CA 1
ATOM 2120 C C . GLY A 1 274 ? 12.226 3.210 -5.019 1.00 97.44 274 GLY A C 1
ATOM 2121 O O . GLY A 1 274 ? 12.696 2.069 -5.117 1.00 97.44 274 GLY A O 1
ATOM 2122 N N . PRO A 1 275 ? 12.364 4.112 -6.006 1.00 98.06 275 PRO A N 1
ATOM 2123 C CA . PRO A 1 275 ? 12.727 3.760 -7.378 1.00 98.06 275 PRO A CA 1
ATOM 2124 C C . PRO A 1 275 ? 14.181 3.304 -7.535 1.00 98.06 275 PRO A C 1
ATOM 2126 O O . PRO A 1 275 ? 14.481 2.466 -8.385 1.00 98.06 275 PRO A O 1
ATOM 2129 N N . THR A 1 276 ? 15.097 3.818 -6.708 1.00 98.06 276 THR A N 1
ATOM 2130 C CA . THR A 1 276 ? 16.524 3.462 -6.768 1.00 98.06 276 THR A CA 1
ATOM 2131 C C . THR A 1 276 ? 16.754 1.983 -6.458 1.00 98.06 276 THR A C 1
ATOM 2133 O O . THR A 1 276 ? 17.566 1.341 -7.125 1.00 98.06 276 THR A O 1
ATOM 2136 N N . CYS A 1 277 ? 16.023 1.428 -5.484 1.00 98.50 277 CYS A N 1
ATOM 2137 C CA . CYS A 1 277 ? 16.112 0.011 -5.138 1.00 98.50 277 CYS A CA 1
ATOM 2138 C C . CYS A 1 277 ? 15.675 -0.875 -6.307 1.00 98.50 277 CYS A C 1
ATOM 2140 O O . CYS A 1 277 ? 16.379 -1.819 -6.661 1.00 98.50 277 CYS A O 1
ATOM 2142 N N . VAL A 1 278 ? 14.559 -0.526 -6.953 1.00 98.62 278 VAL A N 1
ATOM 2143 C CA . VAL A 1 278 ? 14.043 -1.254 -8.119 1.00 98.62 278 VAL A CA 1
ATOM 2144 C C . VAL A 1 278 ? 14.998 -1.157 -9.304 1.00 98.62 278 VAL A C 1
ATOM 2146 O O . VAL A 1 278 ? 15.356 -2.182 -9.876 1.00 98.62 278 VAL A O 1
ATOM 2149 N N . PHE A 1 279 ? 15.451 0.051 -9.656 1.00 98.69 279 PHE A N 1
ATOM 2150 C CA . PHE A 1 279 ? 16.354 0.256 -10.790 1.00 98.69 279 PHE A CA 1
ATOM 2151 C C . PHE A 1 279 ? 17.641 -0.562 -10.651 1.00 98.69 279 PHE A C 1
ATOM 2153 O O . PHE A 1 279 ? 18.016 -1.279 -11.578 1.00 98.69 279 PHE A O 1
ATOM 2160 N N . ASN A 1 280 ? 18.303 -0.480 -9.491 1.00 98.50 280 ASN A N 1
ATOM 2161 C CA . ASN A 1 280 ? 19.550 -1.205 -9.255 1.00 98.50 280 ASN A CA 1
ATOM 2162 C C . ASN A 1 280 ? 19.327 -2.722 -9.280 1.00 98.50 280 ASN A C 1
ATOM 2164 O O . ASN A 1 280 ? 20.052 -3.420 -9.981 1.00 98.50 280 ASN A O 1
ATOM 2168 N N . ALA A 1 281 ? 18.295 -3.225 -8.593 1.00 98.38 281 ALA A N 1
ATOM 2169 C CA . ALA A 1 281 ? 18.021 -4.659 -8.546 1.00 98.38 281 ALA A CA 1
ATOM 2170 C C . ALA A 1 281 ? 17.683 -5.235 -9.930 1.00 98.38 281 ALA A C 1
ATOM 2172 O O . ALA A 1 281 ? 18.187 -6.294 -10.295 1.00 98.38 281 ALA A O 1
ATOM 2173 N N . VAL A 1 282 ? 16.881 -4.525 -10.732 1.00 98.69 282 VAL A N 1
ATOM 2174 C CA . VAL A 1 282 ? 16.566 -4.947 -12.104 1.00 98.69 282 VAL A CA 1
ATOM 2175 C C . VAL A 1 282 ? 17.813 -4.920 -12.982 1.00 98.69 282 VAL A C 1
ATOM 2177 O O . VAL A 1 282 ? 18.069 -5.900 -13.675 1.00 98.69 282 VAL A O 1
ATOM 2180 N N . ARG A 1 283 ? 18.605 -3.838 -12.945 1.00 98.44 283 ARG A N 1
ATOM 2181 C CA . ARG A 1 283 ? 19.853 -3.727 -13.719 1.00 98.44 283 ARG A CA 1
ATOM 2182 C C . ARG A 1 283 ? 20.788 -4.898 -13.418 1.00 98.44 283 ARG A C 1
ATOM 2184 O O . ARG A 1 283 ? 21.294 -5.530 -14.343 1.00 98.44 283 ARG A O 1
ATOM 2191 N N . ASP A 1 284 ? 21.001 -5.183 -12.138 1.00 98.38 284 ASP A N 1
ATOM 2192 C CA . ASP A 1 284 ? 21.982 -6.170 -11.695 1.00 98.38 284 ASP A CA 1
ATOM 2193 C C . ASP A 1 284 ? 21.497 -7.606 -11.978 1.00 98.38 284 ASP A C 1
ATOM 2195 O O . ASP A 1 284 ? 22.264 -8.421 -12.493 1.00 98.38 284 ASP A O 1
ATOM 2199 N N . ALA A 1 285 ? 20.209 -7.907 -11.760 1.00 98.56 285 ALA A N 1
ATOM 2200 C CA . ALA A 1 285 ? 19.625 -9.208 -12.097 1.00 98.56 285 ALA A CA 1
ATOM 2201 C C . ALA A 1 285 ? 19.598 -9.458 -13.615 1.00 98.56 285 ALA A C 1
ATOM 2203 O O . ALA A 1 285 ? 19.922 -10.555 -14.075 1.00 98.56 285 ALA A O 1
ATOM 2204 N N . PHE A 1 286 ? 19.241 -8.443 -14.408 1.00 98.44 286 PHE A N 1
ATOM 2205 C CA . PHE A 1 286 ? 19.193 -8.549 -15.868 1.00 98.44 286 PHE A CA 1
ATOM 2206 C C . PHE A 1 286 ? 20.591 -8.763 -16.459 1.00 98.44 286 PHE A C 1
ATOM 2208 O O . PHE A 1 286 ? 20.776 -9.591 -17.350 1.00 98.44 286 PHE A O 1
ATOM 2215 N N . ALA A 1 287 ? 21.603 -8.073 -15.921 1.00 97.56 287 ALA A N 1
ATOM 2216 C CA . ALA A 1 287 ? 22.996 -8.289 -16.301 1.00 97.56 287 ALA A CA 1
ATOM 2217 C C . ALA A 1 287 ? 23.489 -9.700 -15.932 1.00 97.56 287 ALA A C 1
ATOM 2219 O O . ALA A 1 287 ? 24.206 -10.318 -16.717 1.00 97.56 287 ALA A O 1
ATOM 2220 N N . ALA A 1 288 ? 23.093 -10.225 -14.768 1.00 97.56 288 ALA A N 1
ATOM 2221 C CA . ALA A 1 288 ? 23.500 -11.553 -14.306 1.00 97.56 288 ALA A CA 1
ATOM 2222 C C . ALA A 1 288 ? 22.864 -12.704 -15.108 1.00 97.56 288 ALA A C 1
ATOM 2224 O O . ALA A 1 288 ? 23.496 -13.739 -15.311 1.00 97.56 288 ALA A O 1
ATOM 2225 N N . THR A 1 289 ? 21.626 -12.529 -15.570 1.00 97.06 289 THR A N 1
ATOM 2226 C CA . THR A 1 289 ? 20.871 -13.541 -16.334 1.00 97.06 289 THR A CA 1
ATOM 2227 C C . THR A 1 289 ? 21.027 -13.405 -17.849 1.00 97.06 289 THR A C 1
ATOM 2229 O O . THR A 1 289 ? 20.678 -14.331 -18.580 1.00 97.06 289 THR A O 1
ATOM 2232 N N . LEU A 1 290 ? 21.569 -12.274 -18.323 1.00 94.19 290 LEU A N 1
ATOM 2233 C CA . LEU A 1 290 ? 21.673 -11.907 -19.739 1.00 94.19 290 LEU A CA 1
ATOM 2234 C C . LEU A 1 290 ? 20.309 -11.861 -20.454 1.00 94.19 290 LEU A C 1
ATOM 2236 O O . LEU A 1 290 ? 20.227 -12.140 -21.653 1.00 94.19 290 LEU A O 1
ATOM 2240 N N . GLY A 1 291 ? 19.233 -11.521 -19.740 1.00 91.88 291 GLY A N 1
ATOM 2241 C CA . GLY A 1 291 ? 17.894 -11.522 -20.318 1.00 91.88 291 GLY A CA 1
ATOM 2242 C C . GLY A 1 291 ? 16.764 -11.421 -19.293 1.00 91.88 291 GLY A C 1
ATOM 2243 O O . GLY A 1 291 ? 16.963 -10.869 -18.214 1.00 91.88 291 GLY A O 1
ATOM 2244 N N . PRO A 1 292 ? 15.556 -11.904 -19.643 1.00 96.56 292 PRO A N 1
ATOM 2245 C CA . PRO A 1 292 ? 14.392 -11.858 -18.765 1.00 96.56 292 PRO A CA 1
ATOM 2246 C C . PRO A 1 292 ? 14.678 -12.442 -17.378 1.00 96.56 292 PRO A C 1
ATOM 2248 O O . PRO A 1 292 ? 15.356 -13.462 -17.252 1.00 96.56 292 PRO A O 1
ATOM 2251 N N . ILE A 1 293 ? 14.120 -11.804 -16.353 1.00 98.25 293 ILE A N 1
ATOM 2252 C CA . ILE A 1 293 ? 14.349 -12.112 -14.941 1.00 98.25 293 ILE A CA 1
ATOM 2253 C C . ILE A 1 293 ? 13.042 -12.482 -14.250 1.00 98.25 293 ILE A C 1
ATOM 2255 O O . ILE A 1 293 ? 11.979 -11.930 -14.537 1.00 98.25 293 ILE A O 1
ATOM 2259 N N . LYS A 1 294 ? 13.139 -13.386 -13.280 1.00 97.38 294 LYS A N 1
ATOM 2260 C CA . LYS A 1 294 ? 12.063 -13.706 -12.332 1.00 97.38 294 LYS A CA 1
ATOM 2261 C C . LYS A 1 294 ? 12.353 -13.074 -10.977 1.00 97.38 294 LYS A C 1
ATOM 2263 O O . LYS A 1 294 ? 13.485 -12.695 -10.668 1.00 97.38 294 LYS A O 1
ATOM 2268 N N . TRP A 1 295 ? 11.338 -13.028 -10.118 1.00 98.00 295 TRP A N 1
ATOM 2269 C CA . TRP A 1 295 ? 11.473 -12.482 -8.768 1.00 98.00 295 TRP A CA 1
ATOM 2270 C C . TRP A 1 295 ? 12.641 -13.069 -7.957 1.00 98.00 295 TRP A C 1
ATOM 2272 O O . TRP A 1 295 ? 13.293 -12.334 -7.222 1.00 98.00 295 TRP A O 1
ATOM 2282 N N . SER A 1 296 ? 12.961 -14.361 -8.109 1.00 97.94 296 SER A N 1
ATOM 2283 C CA . SER A 1 296 ? 14.096 -14.967 -7.395 1.00 97.94 296 SER A CA 1
ATOM 2284 C C . SER A 1 296 ? 15.449 -14.377 -7.795 1.00 97.94 296 SER A C 1
ATOM 2286 O O . SER A 1 296 ? 16.340 -14.295 -6.956 1.00 97.94 296 SER A O 1
ATOM 2288 N N . ASP A 1 297 ? 15.604 -13.959 -9.053 1.00 98.38 297 ASP A N 1
ATOM 2289 C CA . ASP A 1 297 ? 16.856 -13.376 -9.548 1.00 98.38 297 ASP A CA 1
ATOM 2290 C C . ASP A 1 297 ? 17.033 -11.963 -8.980 1.00 98.38 297 ASP A C 1
ATOM 2292 O O . ASP A 1 297 ? 18.123 -11.579 -8.566 1.00 98.38 297 ASP A O 1
ATOM 2296 N N . ILE A 1 298 ? 15.927 -11.219 -8.875 1.00 98.38 298 ILE A N 1
ATOM 2297 C CA . ILE A 1 298 ? 15.868 -9.902 -8.231 1.00 98.38 298 ILE A CA 1
ATOM 2298 C C . ILE A 1 298 ? 16.180 -10.032 -6.738 1.00 98.38 298 ILE A C 1
ATOM 2300 O O . ILE A 1 298 ? 17.056 -9.340 -6.226 1.00 98.38 298 ILE A O 1
ATOM 2304 N N . ALA A 1 299 ? 15.498 -10.940 -6.037 1.00 97.88 299 ALA A N 1
ATOM 2305 C CA . ALA A 1 299 ? 15.682 -11.151 -4.604 1.00 97.88 299 ALA A CA 1
ATOM 2306 C C . ALA A 1 299 ? 17.126 -11.541 -4.243 1.00 97.88 299 ALA A C 1
ATOM 2308 O O . ALA A 1 299 ? 17.586 -11.213 -3.153 1.00 97.88 299 ALA A O 1
ATOM 2309 N N . TYR A 1 300 ? 17.843 -12.204 -5.156 1.00 97.69 300 TYR A N 1
ATOM 2310 C CA . TYR A 1 300 ? 19.242 -12.581 -4.970 1.00 97.69 300 TYR A CA 1
ATOM 2311 C C . TYR A 1 300 ? 20.209 -11.385 -4.997 1.00 97.69 300 TYR A C 1
ATOM 2313 O O . TYR A 1 300 ? 21.237 -11.421 -4.324 1.00 97.69 300 TYR A O 1
ATOM 2321 N N . VAL A 1 301 ? 19.900 -10.330 -5.762 1.00 97.31 301 VAL A N 1
ATOM 2322 C CA . VAL A 1 301 ? 20.809 -9.184 -5.964 1.00 97.31 301 VAL A CA 1
ATOM 2323 C C . VAL A 1 301 ? 20.457 -7.950 -5.134 1.00 97.31 301 VAL A C 1
ATOM 2325 O O . VAL A 1 301 ? 21.280 -7.042 -5.022 1.00 97.31 301 VAL A O 1
ATOM 2328 N N . VAL A 1 302 ? 19.253 -7.877 -4.554 1.00 96.19 302 VAL A N 1
ATOM 2329 C CA . VAL A 1 302 ? 18.864 -6.747 -3.697 1.00 96.19 302 VAL A CA 1
ATOM 2330 C C . VAL A 1 302 ? 19.811 -6.655 -2.498 1.00 96.19 302 VAL A C 1
ATOM 2332 O O . VAL A 1 302 ? 19.912 -7.576 -1.691 1.00 96.19 302 VAL A O 1
ATOM 2335 N N . GLY A 1 303 ? 20.473 -5.506 -2.359 1.00 92.12 303 GLY A N 1
ATOM 2336 C CA . GLY A 1 303 ? 21.396 -5.217 -1.266 1.00 92.12 303 GLY A CA 1
ATOM 2337 C C . GLY A 1 303 ? 21.108 -3.882 -0.581 1.00 92.12 303 GLY A C 1
ATOM 2338 O O . GLY A 1 303 ? 20.442 -3.007 -1.135 1.00 92.12 303 GLY A O 1
ATOM 2339 N N . GLY A 1 304 ? 21.648 -3.724 0.629 1.00 95.62 304 GLY A N 1
ATOM 2340 C CA . GLY A 1 304 ? 21.474 -2.538 1.468 1.00 95.62 304 GLY A CA 1
ATOM 2341 C C . GLY A 1 304 ? 20.178 -2.557 2.284 1.00 95.62 304 GLY A C 1
ATOM 2342 O O . GLY A 1 304 ? 19.128 -2.990 1.811 1.00 95.62 304 GLY A O 1
ATOM 2343 N N . ASP A 1 305 ? 20.252 -2.052 3.515 1.00 96.06 305 ASP A N 1
ATOM 2344 C CA . ASP A 1 305 ? 19.198 -2.214 4.526 1.00 96.06 305 ASP A CA 1
ATOM 2345 C C . ASP A 1 305 ? 17.826 -1.695 4.070 1.00 96.06 305 ASP A C 1
ATOM 2347 O O . ASP A 1 305 ? 16.806 -2.352 4.278 1.00 96.06 305 ASP A O 1
ATOM 2351 N N . GLN A 1 306 ? 17.790 -0.543 3.390 1.00 95.88 306 GLN A N 1
ATOM 2352 C CA . GLN A 1 306 ? 16.537 0.049 2.903 1.00 95.88 306 GLN A CA 1
ATOM 2353 C C . GLN A 1 306 ? 15.879 -0.804 1.811 1.00 95.88 306 GLN A C 1
ATOM 2355 O O . GLN A 1 306 ? 14.677 -1.062 1.861 1.00 95.88 306 GLN A O 1
ATOM 2360 N N . CYS A 1 307 ? 16.657 -1.300 0.845 1.00 98.06 307 CYS A N 1
ATOM 2361 C CA . CYS A 1 307 ? 16.113 -2.128 -0.228 1.00 98.06 307 CYS A CA 1
ATOM 2362 C C . CYS A 1 307 ? 15.732 -3.528 0.274 1.00 98.06 307 CYS A C 1
ATOM 2364 O O . CYS A 1 307 ? 14.725 -4.077 -0.168 1.00 98.06 307 CYS A O 1
ATOM 2366 N N . LEU A 1 308 ? 16.471 -4.081 1.245 1.00 98.38 308 LEU A N 1
ATOM 2367 C CA . LEU A 1 308 ? 16.121 -5.340 1.912 1.00 98.38 308 LEU A CA 1
ATOM 2368 C C . LEU A 1 308 ? 14.820 -5.230 2.718 1.00 98.38 308 LEU A C 1
ATOM 2370 O O . LEU A 1 308 ? 14.018 -6.169 2.719 1.00 98.38 308 LEU A O 1
ATOM 2374 N N . ARG A 1 309 ? 14.555 -4.079 3.351 1.00 97.19 309 ARG A N 1
ATOM 2375 C CA . ARG A 1 309 ? 13.255 -3.801 3.980 1.00 97.19 309 ARG A CA 1
ATOM 2376 C C . ARG A 1 309 ? 12.125 -3.819 2.949 1.00 97.19 309 ARG A C 1
ATOM 2378 O O . ARG A 1 309 ? 11.124 -4.493 3.176 1.00 97.19 309 ARG A O 1
ATOM 2385 N N . GLY A 1 310 ? 12.303 -3.155 1.808 1.00 98.12 310 GLY A N 1
ATOM 2386 C CA . GLY A 1 310 ? 11.311 -3.172 0.728 1.00 98.12 310 GLY A CA 1
ATOM 2387 C C . GLY A 1 310 ? 11.104 -4.559 0.108 1.00 98.12 310 GLY A C 1
ATOM 2388 O O . GLY A 1 310 ? 9.976 -4.937 -0.201 1.00 98.12 310 GLY A O 1
ATOM 2389 N N . LEU A 1 311 ? 12.170 -5.358 -0.019 1.00 98.56 311 LEU A N 1
ATOM 2390 C CA . LEU A 1 311 ? 12.082 -6.753 -0.460 1.00 98.56 311 LEU A CA 1
ATOM 2391 C C . LEU A 1 311 ? 11.257 -7.582 0.532 1.00 98.56 311 LEU A C 1
ATOM 2393 O O . LEU A 1 311 ? 10.374 -8.340 0.132 1.00 98.56 311 LEU A O 1
ATOM 2397 N N . THR A 1 312 ? 11.526 -7.408 1.828 1.00 98.31 312 THR A N 1
ATOM 2398 C CA . THR A 1 312 ? 10.784 -8.065 2.912 1.00 98.31 312 THR A CA 1
ATOM 2399 C C . THR A 1 312 ? 9.311 -7.675 2.874 1.00 98.31 312 THR A C 1
ATOM 2401 O O . THR A 1 312 ? 8.453 -8.549 2.947 1.00 98.31 312 THR A O 1
ATOM 2404 N N . TYR A 1 313 ? 9.013 -6.391 2.679 1.00 98.44 313 TYR A N 1
ATOM 2405 C CA . TYR A 1 313 ? 7.655 -5.876 2.529 1.00 98.44 313 TYR A CA 1
ATOM 2406 C C . TYR A 1 313 ? 6.912 -6.518 1.346 1.00 98.44 313 TYR A C 1
ATOM 2408 O O . TYR A 1 313 ? 5.819 -7.060 1.523 1.00 98.44 313 TYR A O 1
ATOM 2416 N N . ALA A 1 314 ? 7.524 -6.538 0.156 1.00 98.56 314 ALA A N 1
ATOM 2417 C CA . ALA A 1 314 ? 6.930 -7.157 -1.029 1.00 98.56 314 ALA A CA 1
ATOM 2418 C C . ALA A 1 314 ? 6.663 -8.657 -0.814 1.00 98.56 314 ALA A C 1
ATOM 2420 O O . ALA A 1 314 ? 5.586 -9.159 -1.147 1.00 98.56 314 ALA A O 1
ATOM 2421 N N . ASN A 1 315 ? 7.609 -9.369 -0.196 1.00 98.00 315 ASN A N 1
ATOM 2422 C CA . ASN A 1 315 ? 7.452 -10.784 0.138 1.00 98.00 315 ASN A CA 1
ATOM 2423 C C . ASN A 1 315 ? 6.373 -11.018 1.202 1.00 98.00 315 ASN A C 1
ATOM 2425 O O . ASN A 1 315 ? 5.625 -11.979 1.090 1.00 98.00 315 ASN A O 1
ATOM 2429 N N . GLN A 1 316 ? 6.249 -10.153 2.210 1.00 96.88 316 GLN A N 1
ATOM 2430 C CA . GLN A 1 316 ? 5.235 -10.282 3.259 1.00 96.88 316 GLN A CA 1
ATOM 2431 C C . GLN A 1 316 ? 3.812 -10.112 2.710 1.00 96.88 316 GLN A C 1
ATOM 2433 O O . GLN A 1 316 ? 2.905 -10.844 3.105 1.00 96.88 316 GLN A O 1
ATOM 2438 N N . ILE A 1 317 ? 3.605 -9.162 1.797 1.00 97.50 317 ILE A N 1
ATOM 2439 C CA . ILE A 1 317 ? 2.300 -8.932 1.157 1.00 97.50 317 ILE A CA 1
ATOM 2440 C C . ILE A 1 317 ? 1.940 -10.072 0.201 1.00 97.50 317 ILE A C 1
ATOM 2442 O O . ILE A 1 317 ? 0.781 -10.476 0.143 1.00 97.50 317 ILE A O 1
ATOM 2446 N N . THR A 1 318 ? 2.927 -10.608 -0.519 1.00 97.31 318 THR A N 1
ATOM 2447 C CA . THR A 1 318 ? 2.723 -11.686 -1.503 1.00 97.31 318 THR A CA 1
ATOM 2448 C C . THR A 1 318 ? 2.901 -13.093 -0.931 1.00 97.31 318 THR A C 1
ATOM 2450 O O . THR A 1 318 ? 2.787 -14.083 -1.652 1.00 97.31 318 THR A O 1
ATOM 2453 N N . HIS A 1 319 ? 3.155 -13.223 0.371 1.00 93.69 319 HIS A N 1
ATOM 2454 C CA . HIS A 1 319 ? 3.189 -14.510 1.056 1.00 93.69 319 HIS A CA 1
ATOM 2455 C C . HIS A 1 319 ? 1.778 -15.100 1.168 1.00 93.69 319 HIS A C 1
ATOM 2457 O O . HIS A 1 319 ? 0.790 -14.373 1.304 1.00 93.69 319 HIS A O 1
ATOM 2463 N N . LYS A 1 320 ? 1.677 -16.435 1.166 1.00 87.50 320 LYS A N 1
ATOM 2464 C CA . LYS A 1 320 ? 0.410 -17.126 1.414 1.00 87.50 320 LYS A CA 1
ATOM 2465 C C . LYS A 1 320 ? -0.030 -16.893 2.856 1.00 87.50 320 LYS A C 1
ATOM 2467 O O . LYS A 1 320 ? 0.453 -17.540 3.776 1.00 87.50 320 LYS A O 1
ATOM 2472 N N . TYR A 1 321 ? -0.921 -15.930 3.043 1.00 82.81 321 TYR A N 1
ATOM 2473 C CA . TYR A 1 321 ? -1.467 -15.590 4.353 1.00 82.81 321 TYR A CA 1
ATOM 2474 C C . TYR A 1 321 ? -2.925 -16.026 4.490 1.00 82.81 321 TYR A C 1
ATOM 2476 O O . TYR A 1 321 ? -3.306 -16.572 5.515 1.00 82.81 321 TYR A O 1
ATOM 2484 N N . PHE A 1 322 ? -3.714 -15.819 3.438 1.00 81.38 322 PHE A N 1
ATOM 2485 C CA . PHE A 1 322 ? -5.080 -16.317 3.331 1.00 81.38 322 PHE A CA 1
ATOM 2486 C C . PHE A 1 322 ? -5.127 -17.478 2.343 1.00 81.38 322 PHE A C 1
ATOM 2488 O O . PHE A 1 322 ? -4.272 -17.585 1.456 1.00 81.38 322 PHE A O 1
ATOM 2495 N N . ASP A 1 323 ? -6.140 -18.327 2.476 1.00 81.25 323 ASP A N 1
ATOM 2496 C CA . ASP A 1 323 ? -6.407 -19.408 1.533 1.00 81.25 323 ASP A CA 1
ATOM 2497 C C . ASP A 1 323 ? -7.126 -18.871 0.292 1.00 81.25 323 ASP A C 1
ATOM 2499 O O . ASP A 1 323 ? -8.282 -19.181 0.028 1.00 81.25 323 ASP A O 1
ATOM 2503 N N . PHE A 1 324 ? -6.419 -18.034 -0.469 1.00 82.94 324 PHE A N 1
ATOM 2504 C CA . PHE A 1 324 ? -6.815 -17.661 -1.820 1.00 82.94 324 PHE A CA 1
ATOM 2505 C C . PHE A 1 324 ? -6.101 -18.546 -2.860 1.00 82.94 324 PHE A C 1
ATOM 2507 O O . PHE A 1 324 ? -4.948 -18.932 -2.642 1.00 82.94 324 PHE A O 1
ATOM 2514 N N . PRO A 1 325 ? -6.735 -18.829 -4.013 1.00 79.62 325 PRO A N 1
ATOM 2515 C CA . PRO A 1 325 ? -8.190 -18.814 -4.170 1.00 79.62 325 PRO A CA 1
ATOM 2516 C C . PRO A 1 325 ? -8.845 -19.757 -3.134 1.00 79.62 325 PRO A C 1
ATOM 2518 O O . PRO A 1 325 ? -8.206 -20.741 -2.749 1.00 79.62 325 PRO A O 1
ATOM 2521 N N . PRO A 1 326 ? -10.074 -19.469 -2.668 1.00 73.88 326 PRO A N 1
ATOM 2522 C CA . PRO A 1 326 ? -10.775 -20.335 -1.724 1.00 73.88 326 PRO A CA 1
ATOM 2523 C C . PRO A 1 326 ? -10.834 -21.772 -2.247 1.00 73.88 326 PRO A C 1
ATOM 2525 O O . PRO A 1 326 ? -11.073 -22.001 -3.435 1.00 73.88 326 PRO A O 1
ATOM 2528 N N . THR A 1 327 ? -10.612 -22.756 -1.375 1.00 73.38 327 THR A N 1
ATOM 2529 C CA . THR A 1 327 ? -10.866 -24.156 -1.732 1.00 73.38 327 THR A CA 1
ATOM 2530 C C . THR A 1 327 ? -12.376 -24.369 -1.813 1.00 73.38 327 THR A C 1
ATOM 2532 O O . THR A 1 327 ? -13.059 -24.150 -0.813 1.00 73.38 327 THR A O 1
ATOM 2535 N N . ASN A 1 328 ? -12.870 -24.767 -2.990 1.00 56.72 328 ASN A N 1
ATOM 2536 C CA . ASN A 1 328 ? -14.271 -25.154 -3.213 1.00 56.72 328 ASN A CA 1
ATOM 2537 C C . ASN A 1 328 ? -14.762 -26.224 -2.230 1.00 56.72 328 ASN A C 1
ATOM 2539 O O . ASN A 1 328 ? -13.960 -27.131 -1.902 1.00 56.72 328 ASN A O 1
#

Secondary structure (DSSP, 8-state):
--------------------------------------------TTT---S--GGGHHHH---SSGGGG------HHHHHHHHHTTSS--TTSGGGGB-TTSSB-HHHHHHHHHHHHHHHHTTHHHHHHHHHHH---HHHHHHHHHHHHTT--SEETTTEETTTTB-HHHHHHHHHH-HHHHHHHS-TTTGGGGGG-HHHHHHHHHTT--B-TTSTTSB-GGGHHHHHHHHHHHHHHHHHHHHHHHHHHHSS-GGGTS-HHHHHHHHHHHHHH-HHHHHHHHHHHHHHHTS---HHHHHHH--SHHHHHHHHHHHHHHS--S-PSPP-